Protein AF-A0A2S9FJQ0-F1 (afdb_monomer)

Mean predicted aligned error: 8.48 Å

Radius of gyration: 20.77 Å; Cα contacts (8 Å, |Δi|>4): 163; chains: 1; bounding box: 46×50×56 Å

Foldseek 3Di:
DPPDDPVVVVVVVVVVVCVVVVVQVCQCPPPVGDDDQLVVVVVVLLVLLVVLLVLLVVLLVLQLCLCCVVPNDDPVSVVSNCVSVVLSVVLNCLQPVDPRSVLCVVPVVCVVVVVVLSVLLSVLSNQLSVLSNLNSCVSNVNDPDDPVRSVCSNVVSSVSNNVSSVVSCCSRVVPPPPDVVVVVVD

pLDDT: mean 87.14, std 12.5, range [38.81, 98.25]

Nearest PDB structures (foldseek):
  7uwd-assembly1_i  TM=5.977E-01  e=6.773E-01  Citrus x limon
  7uwa-assembly1_i  TM=5.490E-01  e=8.992E-01  Citrus x limon
  7uwb-assembly1_j  TM=4.983E-01  e=3.710E+00  Citrus x limon
  7uwa-assembly1_h  TM=5.413E-01  e=9.542E+00  Citrus x limon

Secondary structure (DSSP, 8-state):
-----HHHHHHHHHHHHHHHHHHHHHHHHHSSS----HHHHHHHHHHHHHHHHHHHHHHHHHHHHHHHHHH-S-HHHHHHHHHHHHHHHHHHHHHHTS-HHHHHHH-GGGHHHHHHHHHHHHHHHHHHHHHHHHHHHHHTT-----HHHHHHHHHHHHHHHHHHHHHHHHHHH--HHHHHHHHHH-

Sequence (186 aa):
FIHTSIPVTAGIVVALVLVEVMGPVIAERRQGGTPWHAHHIVERYGLFTIIALGEGVVGTVASLTAVVGQQGWSVEAVFVAVAGAGLTFGMWWTYFVLPQADILHARRERSFWFGYLHLVVFASIVATGAGLHAAAYYIEHHSELSSVATVATVVIPVGVYVLTVYILYSVMARSVARLHVLSVVL

Structure (mmCIF, N/CA/C/O backbone):
data_AF-A0A2S9FJQ0-F1
#
_entry.id   AF-A0A2S9FJQ0-F1
#
loop_
_atom_site.group_PDB
_atom_site.id
_atom_site.type_symbol
_atom_site.label_atom_id
_atom_site.label_alt_id
_atom_site.label_comp_id
_atom_site.label_asym_id
_atom_site.label_entity_id
_atom_site.label_seq_id
_atom_site.pdbx_PDB_ins_code
_atom_site.Cartn_x
_atom_site.Cartn_y
_atom_site.Cartn_z
_atom_site.occupancy
_atom_site.B_iso_or_equiv
_atom_site.auth_seq_id
_atom_site.auth_comp_id
_atom_site.auth_asym_id
_atom_site.auth_atom_id
_atom_site.pdbx_PDB_model_num
ATOM 1 N N . PHE A 1 1 ? 19.177 -24.480 4.291 1.00 52.44 1 PHE A N 1
ATOM 2 C CA . PHE A 1 1 ? 17.726 -24.663 4.495 1.00 52.44 1 PHE A CA 1
ATOM 3 C C . PHE A 1 1 ? 17.505 -25.963 5.256 1.00 52.44 1 PHE A C 1
ATOM 5 O O . PHE A 1 1 ? 18.120 -26.957 4.895 1.00 52.44 1 PHE A O 1
ATOM 12 N N . ILE A 1 2 ? 16.725 -25.964 6.341 1.00 64.31 2 ILE A N 1
ATOM 13 C CA . ILE A 1 2 ? 16.431 -27.195 7.096 1.00 64.31 2 ILE A CA 1
ATOM 14 C C . ILE A 1 2 ? 15.414 -28.006 6.284 1.00 64.31 2 ILE A C 1
ATOM 16 O O . ILE A 1 2 ? 14.287 -27.554 6.096 1.00 64.31 2 ILE A O 1
ATOM 20 N N . HIS A 1 3 ? 15.800 -29.187 5.801 1.00 73.56 3 HIS A N 1
ATOM 21 C CA . HIS A 1 3 ? 14.902 -30.103 5.093 1.00 73.56 3 HIS A CA 1
ATOM 22 C C . HIS A 1 3 ? 13.951 -30.773 6.095 1.00 73.56 3 HIS A C 1
ATOM 24 O O . HIS A 1 3 ? 14.214 -31.863 6.595 1.00 73.56 3 HIS A O 1
ATOM 30 N N . THR A 1 4 ? 12.865 -30.084 6.441 1.00 81.56 4 THR A N 1
ATOM 31 C CA . THR A 1 4 ? 11.761 -30.637 7.237 1.00 81.56 4 THR A CA 1
ATOM 32 C C . THR A 1 4 ? 10.680 -31.183 6.309 1.00 81.56 4 THR A C 1
ATOM 34 O O . THR A 1 4 ? 10.484 -30.681 5.204 1.00 81.56 4 THR A O 1
ATOM 37 N N . SER A 1 5 ? 9.995 -32.248 6.728 1.00 89.31 5 SER A N 1
ATOM 38 C CA . SER A 1 5 ? 8.858 -32.779 5.974 1.00 89.31 5 SER A CA 1
ATOM 39 C C . SER A 1 5 ? 7.677 -31.801 6.035 1.00 89.31 5 SER A C 1
ATOM 41 O O . SER A 1 5 ? 7.507 -31.101 7.033 1.00 89.31 5 SER A O 1
ATOM 43 N N . ILE A 1 6 ? 6.833 -31.775 4.993 1.00 88.94 6 ILE A N 1
ATOM 44 C CA . ILE A 1 6 ? 5.650 -30.892 4.914 1.00 88.94 6 ILE A CA 1
ATOM 45 C C . ILE A 1 6 ? 4.802 -30.914 6.205 1.00 88.94 6 ILE A C 1
ATOM 47 O O . ILE A 1 6 ? 4.441 -29.834 6.675 1.00 88.94 6 ILE A O 1
ATOM 51 N N . PRO A 1 7 ? 4.522 -32.075 6.839 1.00 91.00 7 PRO A N 1
ATOM 52 C CA . PRO A 1 7 ? 3.757 -32.108 8.086 1.00 91.00 7 PRO A CA 1
ATOM 53 C C . PRO A 1 7 ? 4.460 -31.400 9.248 1.00 91.00 7 PRO A C 1
ATOM 55 O O . PRO A 1 7 ? 3.806 -30.752 10.060 1.00 91.00 7 PRO A O 1
ATOM 58 N N . VAL A 1 8 ? 5.791 -31.493 9.321 1.00 91.62 8 VAL A N 1
ATOM 59 C CA . VAL A 1 8 ? 6.586 -30.838 10.367 1.00 91.62 8 VAL A CA 1
ATOM 60 C C . VAL A 1 8 ? 6.593 -29.329 10.153 1.00 91.62 8 VAL A C 1
ATOM 62 O O . VAL A 1 8 ? 6.342 -28.584 11.095 1.00 91.62 8 VAL A O 1
ATOM 65 N N . THR A 1 9 ? 6.800 -28.865 8.918 1.00 90.06 9 THR A N 1
ATOM 66 C CA . THR A 1 9 ? 6.726 -27.434 8.591 1.00 90.06 9 THR A CA 1
ATOM 67 C C . THR A 1 9 ? 5.331 -26.874 8.867 1.00 90.06 9 THR A C 1
ATOM 69 O O . THR A 1 9 ? 5.213 -25.830 9.502 1.00 90.06 9 THR A O 1
ATOM 72 N N . ALA A 1 10 ? 4.271 -27.587 8.470 1.00 90.75 10 ALA A N 1
ATOM 73 C CA . ALA A 1 10 ? 2.895 -27.195 8.763 1.00 90.75 10 ALA A CA 1
ATOM 74 C C . ALA A 1 10 ? 2.632 -27.128 10.276 1.00 90.75 10 ALA A C 1
ATOM 76 O O . ALA A 1 10 ? 2.059 -26.151 10.752 1.00 90.75 10 ALA A O 1
ATOM 77 N N . GLY A 1 11 ? 3.106 -28.116 11.043 1.00 94.69 11 GLY A N 1
ATOM 78 C CA . GLY A 1 11 ? 3.002 -28.123 12.503 1.00 94.69 11 GLY A CA 1
ATOM 79 C C . GLY A 1 11 ? 3.704 -26.930 13.156 1.00 94.69 11 GLY A C 1
ATOM 80 O O . GLY A 1 11 ? 3.129 -26.287 14.031 1.00 94.69 11 GLY A O 1
ATOM 81 N N . ILE A 1 12 ? 4.909 -26.585 12.688 1.00 92.25 12 ILE A N 1
ATOM 82 C CA . ILE A 1 12 ? 5.655 -25.407 13.156 1.00 92.25 12 ILE A CA 1
ATOM 83 C C . ILE A 1 12 ? 4.890 -24.119 12.835 1.00 92.25 12 ILE A C 1
ATOM 85 O O . ILE A 1 12 ? 4.722 -23.282 13.717 1.00 92.25 12 ILE A O 1
ATOM 89 N N . VAL A 1 13 ? 4.392 -23.963 11.604 1.00 91.00 13 VAL A N 1
ATOM 90 C CA . VAL A 1 13 ? 3.623 -22.775 11.196 1.00 91.00 13 VAL A CA 1
ATOM 91 C C . VAL A 1 13 ? 2.368 -22.624 12.048 1.00 91.00 13 VAL A C 1
ATOM 93 O O . VAL A 1 13 ? 2.126 -21.546 12.581 1.00 91.00 13 VAL A O 1
ATOM 96 N N . VAL A 1 14 ? 1.599 -23.699 12.241 1.00 94.75 14 VAL A N 1
ATOM 97 C CA . VAL A 1 14 ? 0.402 -23.673 13.091 1.00 94.75 14 VAL A CA 1
ATOM 98 C C . VAL A 1 14 ? 0.764 -23.300 14.527 1.00 94.75 14 VAL A C 1
ATOM 100 O O . VAL A 1 14 ? 0.091 -22.460 15.117 1.00 94.75 14 VAL A O 1
ATOM 103 N N . ALA A 1 15 ? 1.840 -23.860 15.085 1.00 93.56 15 ALA A N 1
ATOM 104 C CA . ALA A 1 15 ? 2.289 -23.519 16.432 1.00 93.56 15 ALA A CA 1
ATOM 105 C C . ALA A 1 15 ? 2.669 -22.033 16.559 1.00 93.56 15 ALA A C 1
ATOM 107 O O . ALA A 1 15 ? 2.247 -21.380 17.510 1.00 93.56 15 ALA A O 1
ATOM 108 N N . LEU A 1 16 ? 3.406 -21.480 15.590 1.00 91.50 16 LEU A N 1
ATOM 109 C CA . LEU A 1 16 ? 3.775 -20.060 15.571 1.00 91.50 16 LEU A CA 1
ATOM 110 C C . LEU A 1 16 ? 2.548 -19.151 15.438 1.00 91.50 16 LEU A C 1
ATOM 112 O O . LEU A 1 16 ? 2.429 -18.177 16.176 1.00 91.50 16 LEU A O 1
ATOM 116 N N . VAL A 1 17 ? 1.605 -19.502 14.560 1.00 88.38 17 VAL A N 1
ATOM 117 C CA . VAL A 1 17 ? 0.336 -18.773 14.409 1.00 88.38 17 VAL A CA 1
ATOM 118 C C . VAL A 1 17 ? -0.464 -18.801 15.712 1.00 88.38 17 VAL A C 1
ATOM 120 O O . VAL A 1 17 ? -1.000 -17.776 16.122 1.00 88.38 17 VAL A O 1
ATOM 123 N N . LEU A 1 18 ? -0.526 -19.945 16.399 1.00 91.44 18 LEU A N 1
ATOM 124 C CA . LEU A 1 18 ? -1.205 -20.045 17.692 1.00 91.44 18 LEU A CA 1
ATOM 125 C C . LEU A 1 18 ? -0.536 -19.170 18.755 1.00 91.44 18 LEU A C 1
ATOM 127 O O . LEU A 1 18 ? -1.242 -18.485 19.491 1.00 91.44 18 LEU A O 1
ATOM 131 N N . VAL A 1 19 ? 0.798 -19.151 18.822 1.00 91.12 19 VAL A N 1
ATOM 132 C CA . VAL A 1 19 ? 1.542 -18.276 19.744 1.00 91.12 19 VAL A CA 1
ATOM 133 C C . VAL A 1 19 ? 1.231 -16.801 19.472 1.00 91.12 19 VAL A C 1
ATOM 135 O O . VAL A 1 19 ? 0.912 -16.070 20.411 1.00 91.12 19 VAL A O 1
ATOM 138 N N . GLU A 1 20 ? 1.238 -16.388 18.204 1.00 86.88 20 GLU A N 1
ATOM 139 C CA . GLU A 1 20 ? 0.927 -15.017 17.783 1.00 86.88 20 GLU A CA 1
ATOM 140 C C . GLU A 1 20 ? -0.507 -14.614 18.169 1.00 86.88 20 GLU A C 1
ATOM 142 O O . GLU A 1 20 ? -0.731 -13.562 18.765 1.00 86.88 20 GLU A O 1
ATOM 147 N N . VAL A 1 21 ? -1.491 -15.484 17.909 1.00 85.62 21 VAL A N 1
ATOM 148 C CA . VAL A 1 21 ? -2.910 -15.222 18.211 1.00 85.62 21 VAL A CA 1
ATOM 149 C C . VAL A 1 21 ? -3.197 -15.259 19.716 1.00 85.62 21 VAL A C 1
ATOM 151 O O . VAL A 1 21 ? -4.064 -14.5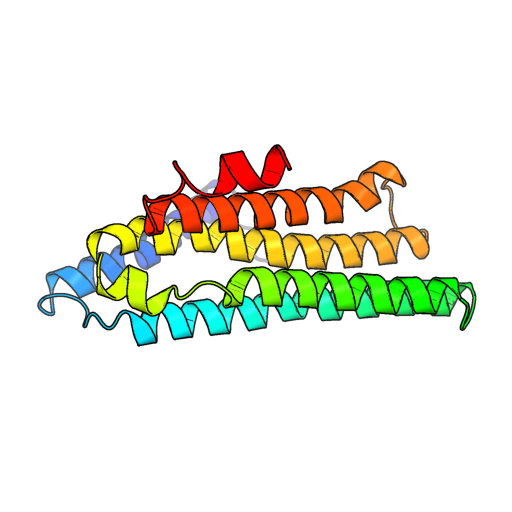30 20.205 1.00 85.62 21 VAL A O 1
ATOM 154 N N . MET A 1 22 ? -2.479 -16.081 20.486 1.00 85.38 22 MET A N 1
ATOM 155 C CA . MET A 1 22 ? -2.664 -16.168 21.937 1.00 85.38 22 MET A CA 1
ATOM 156 C C . MET A 1 22 ? -2.171 -14.921 22.678 1.00 85.38 22 MET A C 1
ATOM 158 O O . MET A 1 22 ? -2.733 -14.596 23.726 1.00 85.38 22 MET A O 1
ATOM 162 N N . GLY A 1 23 ? -1.172 -14.208 22.149 1.00 81.69 23 GLY A N 1
ATOM 163 C CA . GLY A 1 23 ? -0.623 -12.993 22.761 1.00 81.69 23 GLY A CA 1
ATOM 164 C C . GLY A 1 23 ? -1.698 -11.942 23.082 1.00 81.69 23 GLY A C 1
ATOM 165 O O . GLY A 1 23 ? -1.891 -11.624 24.262 1.00 81.69 23 GLY A O 1
ATOM 166 N N . PRO A 1 24 ? -2.458 -11.452 22.082 1.00 74.19 24 PRO A N 1
ATOM 167 C CA . PRO A 1 24 ? -3.549 -10.499 22.284 1.00 74.19 24 PRO A CA 1
ATOM 168 C C . PRO A 1 24 ? -4.632 -11.014 23.237 1.00 74.19 24 PRO A C 1
ATOM 170 O O . PRO A 1 24 ? -5.054 -10.293 24.138 1.00 74.19 24 PRO A O 1
ATOM 173 N N . VAL A 1 25 ? -5.031 -12.286 23.108 1.00 79.25 25 VAL A N 1
ATOM 174 C CA . VAL A 1 25 ? -6.078 -12.890 23.951 1.00 79.25 25 VAL A CA 1
ATOM 175 C C . VAL A 1 25 ? -5.662 -12.920 25.424 1.00 79.25 25 VAL A C 1
ATOM 177 O O . VAL A 1 25 ? -6.470 -12.641 26.311 1.00 79.25 25 VAL A O 1
ATOM 180 N N . ILE A 1 26 ? -4.402 -13.256 25.711 1.00 81.75 26 ILE A N 1
ATOM 181 C CA . ILE A 1 26 ? -3.872 -13.270 27.079 1.00 81.75 26 ILE A CA 1
ATOM 182 C C . ILE A 1 26 ? -3.739 -11.841 27.614 1.00 81.75 26 ILE A C 1
ATOM 184 O O . ILE A 1 26 ? -4.104 -11.595 28.768 1.00 81.75 26 ILE A O 1
ATOM 188 N N . ALA A 1 27 ? -3.247 -10.908 26.794 1.00 74.56 27 ALA A N 1
ATOM 189 C CA . ALA A 1 27 ? -3.084 -9.506 27.166 1.00 74.56 27 ALA A CA 1
ATOM 190 C C . ALA A 1 27 ? -4.428 -8.846 27.519 1.00 74.56 27 ALA A C 1
ATOM 192 O O . ALA A 1 27 ? -4.538 -8.195 28.558 1.00 74.56 27 ALA A O 1
ATOM 193 N N . GLU A 1 28 ? -5.473 -9.089 26.722 1.00 76.12 28 GLU A N 1
ATOM 194 C CA . GLU A 1 28 ? -6.822 -8.585 26.993 1.00 76.12 28 GLU A CA 1
ATOM 195 C C . GLU A 1 28 ? -7.439 -9.201 28.257 1.00 76.12 28 GLU A C 1
ATOM 197 O O . GLU A 1 28 ? -8.095 -8.496 29.023 1.00 76.12 28 GLU A O 1
ATOM 202 N N . ARG A 1 29 ? -7.202 -10.496 28.521 1.00 76.56 29 ARG A N 1
ATOM 203 C CA . ARG A 1 29 ? -7.791 -11.204 29.672 1.00 76.56 29 ARG A CA 1
ATOM 204 C C . ARG A 1 29 ? -7.106 -10.921 31.008 1.00 76.56 29 ARG A C 1
ATOM 206 O O . ARG A 1 29 ? -7.775 -10.964 32.035 1.00 76.56 29 ARG A O 1
ATOM 213 N N . ARG A 1 30 ? -5.785 -10.703 31.033 1.00 72.56 30 ARG A N 1
ATOM 214 C CA . ARG A 1 30 ? -5.014 -10.638 32.294 1.00 72.56 30 ARG A CA 1
ATOM 215 C C . ARG A 1 30 ? -4.795 -9.231 32.850 1.00 72.56 30 ARG A C 1
ATOM 217 O O . ARG A 1 30 ? -4.549 -9.122 34.045 1.00 72.56 30 ARG A O 1
ATOM 224 N N . GLN A 1 31 ? -4.862 -8.178 32.030 1.00 65.62 31 GLN A N 1
ATOM 225 C CA . GLN A 1 31 ? -4.460 -6.818 32.439 1.00 65.62 31 GLN A CA 1
ATOM 226 C C . GLN A 1 31 ? -5.595 -5.776 32.394 1.00 65.62 31 GLN A C 1
ATOM 228 O O . GLN A 1 31 ? -5.331 -4.582 32.317 1.00 65.62 31 GLN A O 1
ATOM 233 N N . GLY A 1 32 ? -6.864 -6.202 32.449 1.00 66.75 32 GLY A N 1
ATOM 234 C CA . GLY A 1 32 ? -8.009 -5.275 32.448 1.00 66.75 32 GLY A CA 1
ATOM 235 C C . GLY A 1 32 ? -8.290 -4.611 31.091 1.00 66.75 32 GLY A C 1
ATOM 236 O O . GLY A 1 32 ? -9.010 -3.617 31.033 1.00 66.75 32 GLY A O 1
ATOM 237 N N . GLY A 1 33 ? -7.751 -5.178 30.006 1.00 66.00 33 GLY A N 1
ATOM 238 C CA . GLY A 1 33 ? -7.846 -4.659 28.641 1.00 66.00 33 GLY A CA 1
ATOM 239 C C . GLY A 1 33 ? -6.647 -3.795 28.238 1.00 66.00 33 GLY A C 1
ATOM 240 O O . GLY A 1 33 ? -6.001 -3.153 29.061 1.00 66.00 33 GLY A O 1
ATOM 241 N N . THR A 1 34 ? -6.330 -3.771 26.943 1.00 68.62 34 THR A N 1
ATOM 242 C CA . THR A 1 34 ? -5.245 -2.931 26.418 1.00 68.62 34 THR A CA 1
ATOM 243 C C . THR A 1 34 ? -5.612 -1.442 26.499 1.00 68.62 34 THR A C 1
ATOM 245 O O . THR A 1 34 ? -6.730 -1.085 26.098 1.00 68.62 34 THR A O 1
ATOM 248 N N . PRO A 1 35 ? -4.694 -0.554 26.937 1.00 73.81 35 PRO A N 1
ATOM 249 C CA . PRO A 1 35 ? -4.911 0.891 26.928 1.00 73.81 35 PRO A CA 1
ATOM 250 C C . PRO A 1 35 ? -5.329 1.383 25.538 1.00 73.81 35 PRO A C 1
ATOM 252 O O . PRO A 1 35 ? -4.623 1.181 24.552 1.00 73.81 35 PRO A O 1
ATOM 255 N N . TRP A 1 36 ? -6.488 2.032 25.450 1.00 79.56 36 TRP A N 1
ATOM 256 C CA . TRP A 1 36 ? -7.075 2.452 24.179 1.00 79.56 36 TRP A CA 1
ATOM 257 C C . TRP A 1 36 ? -6.813 3.930 23.914 1.00 79.56 36 TRP A C 1
ATOM 259 O O . TRP A 1 36 ? -7.402 4.787 24.566 1.00 79.56 36 TRP A O 1
ATOM 269 N N . HIS A 1 37 ? -5.955 4.217 22.937 1.00 85.69 37 HIS A N 1
ATOM 270 C CA . HIS A 1 37 ? -5.666 5.575 22.478 1.00 85.69 37 HIS A CA 1
ATOM 271 C C . HIS A 1 37 ? -5.734 5.601 20.952 1.00 85.69 37 HIS A C 1
ATOM 273 O O . HIS A 1 37 ? -4.769 5.249 20.275 1.00 85.69 37 HIS A O 1
ATOM 279 N N . ALA A 1 38 ? -6.888 6.003 20.411 1.00 86.75 38 ALA A N 1
ATOM 280 C CA . ALA A 1 38 ? -7.151 5.985 18.970 1.00 86.75 38 ALA A CA 1
ATOM 281 C C . ALA A 1 38 ? -6.082 6.738 18.161 1.00 86.75 38 ALA A C 1
ATOM 283 O O . ALA A 1 38 ? -5.668 6.256 17.112 1.00 86.75 38 ALA A O 1
ATOM 284 N N . HIS A 1 39 ? -5.583 7.863 18.684 1.00 88.19 39 HIS A N 1
ATOM 285 C CA . HIS A 1 39 ? -4.536 8.643 18.027 1.00 88.19 39 HIS A CA 1
ATOM 286 C C . HIS A 1 39 ? -3.226 7.856 17.885 1.00 88.19 39 HIS A C 1
ATOM 288 O O . HIS A 1 39 ? -2.719 7.737 16.778 1.00 88.19 39 HIS A O 1
ATOM 294 N N . HIS A 1 40 ? -2.738 7.219 18.956 1.00 90.50 40 HIS A N 1
ATOM 295 C CA . HIS A 1 40 ? -1.530 6.386 18.894 1.00 90.50 40 HIS A CA 1
ATOM 296 C C . HIS A 1 40 ? -1.703 5.130 18.035 1.00 90.50 40 HIS A C 1
ATOM 298 O O . HIS A 1 40 ? -0.743 4.654 17.432 1.00 90.50 40 HIS A O 1
ATOM 304 N N . ILE A 1 41 ? -2.914 4.569 17.979 1.00 89.81 41 ILE A N 1
ATOM 305 C CA . ILE A 1 41 ? -3.203 3.444 17.083 1.00 89.81 41 ILE A CA 1
ATOM 306 C C . ILE A 1 41 ? -3.065 3.917 15.636 1.00 89.81 41 ILE A C 1
ATOM 308 O O . ILE A 1 41 ? -2.273 3.353 14.889 1.00 89.81 41 ILE A O 1
ATOM 312 N N . VAL A 1 42 ? -3.770 4.982 15.254 1.00 92.25 42 VAL A N 1
ATOM 313 C CA . VAL A 1 42 ? -3.710 5.522 13.890 1.00 92.25 42 VAL A CA 1
ATOM 314 C C . VAL A 1 42 ? -2.302 5.986 13.525 1.00 92.25 42 VAL A C 1
ATOM 316 O O . VAL A 1 42 ? -1.847 5.706 12.421 1.00 92.25 42 VAL A O 1
ATOM 319 N N . GLU A 1 43 ? -1.580 6.611 14.453 1.00 93.94 43 GLU A N 1
ATOM 320 C CA . GLU A 1 43 ? -0.183 7.014 14.280 1.00 93.94 43 GLU A CA 1
ATOM 321 C C . GLU A 1 43 ? 0.702 5.824 13.884 1.00 93.94 43 GLU A C 1
ATOM 323 O O . GLU A 1 43 ? 1.392 5.880 12.869 1.00 93.94 43 GLU A O 1
ATOM 328 N N . ARG A 1 44 ? 0.629 4.702 14.614 1.00 93.94 44 ARG A N 1
ATOM 329 C CA . ARG A 1 44 ? 1.415 3.493 14.304 1.00 93.94 44 ARG A CA 1
ATOM 330 C C . ARG A 1 44 ? 1.082 2.910 12.931 1.00 93.94 44 ARG A C 1
ATOM 332 O O . ARG A 1 44 ? 1.990 2.521 12.201 1.00 93.94 44 ARG A O 1
ATOM 339 N N . TYR A 1 45 ? -0.199 2.866 12.568 1.00 94.75 45 TYR A N 1
ATOM 340 C CA . TYR A 1 45 ? -0.633 2.385 11.251 1.00 94.75 45 TYR A CA 1
ATOM 341 C C . TYR A 1 45 ? -0.195 3.338 10.129 1.00 94.75 45 TYR A C 1
ATOM 343 O O . TYR A 1 45 ? 0.239 2.886 9.070 1.00 94.75 45 TYR A O 1
ATOM 351 N N . GLY A 1 46 ? -0.226 4.650 10.369 1.00 95.12 46 GLY A N 1
ATOM 352 C CA . GLY A 1 46 ? 0.312 5.653 9.453 1.00 95.12 46 GLY A CA 1
ATOM 353 C C . GLY A 1 46 ? 1.820 5.510 9.249 1.00 95.12 46 GLY A C 1
ATOM 354 O O . GLY A 1 46 ? 2.281 5.476 8.112 1.00 95.12 46 GLY A O 1
ATOM 355 N N . LEU A 1 47 ? 2.591 5.334 10.324 1.00 96.56 47 LEU A N 1
ATOM 356 C CA . LEU A 1 47 ? 4.033 5.090 10.234 1.00 96.56 47 LEU A CA 1
ATOM 357 C C . LEU A 1 47 ? 4.345 3.809 9.453 1.00 96.56 47 LEU A C 1
ATOM 359 O O . LEU A 1 47 ? 5.221 3.811 8.592 1.00 96.56 47 LEU A O 1
ATOM 363 N N . PHE A 1 48 ? 3.593 2.733 9.688 1.00 96.69 48 PHE A N 1
ATOM 364 C CA . PHE A 1 48 ? 3.765 1.500 8.922 1.00 96.69 48 PHE A CA 1
ATOM 365 C C . PHE A 1 48 ? 3.379 1.668 7.444 1.00 96.69 48 PHE A C 1
ATOM 367 O O . PHE A 1 48 ? 4.066 1.148 6.569 1.00 96.69 48 PHE A O 1
ATOM 374 N N . THR A 1 49 ? 2.354 2.475 7.146 1.00 96.88 49 THR A N 1
ATOM 375 C CA . THR A 1 49 ? 2.006 2.868 5.769 1.00 96.88 49 THR A CA 1
ATOM 376 C C . THR A 1 49 ? 3.167 3.587 5.086 1.00 96.88 49 THR A C 1
ATOM 378 O O . THR A 1 49 ? 3.481 3.277 3.942 1.00 96.88 49 THR A O 1
ATOM 381 N N . ILE A 1 50 ? 3.834 4.518 5.777 1.00 96.62 50 ILE A N 1
ATOM 382 C CA . ILE A 1 50 ? 5.003 5.237 5.242 1.00 96.62 50 ILE A CA 1
ATOM 383 C C . ILE A 1 50 ? 6.150 4.267 4.949 1.00 96.62 50 ILE A C 1
ATOM 385 O O . ILE A 1 50 ? 6.757 4.351 3.883 1.00 96.62 50 ILE A O 1
ATOM 389 N N . ILE A 1 51 ? 6.418 3.324 5.856 1.00 96.75 51 ILE A N 1
ATOM 390 C CA . ILE A 1 51 ? 7.435 2.285 5.642 1.00 96.75 51 ILE A CA 1
ATOM 391 C C . ILE A 1 51 ? 7.092 1.452 4.400 1.00 96.75 51 ILE A C 1
ATOM 393 O O . ILE A 1 51 ? 7.950 1.268 3.541 1.00 96.75 51 ILE A O 1
ATOM 397 N N . ALA A 1 52 ? 5.838 1.010 4.262 1.00 96.88 52 ALA A N 1
ATOM 398 C CA . ALA A 1 52 ? 5.384 0.252 3.097 1.00 96.88 52 ALA A CA 1
ATOM 399 C C . ALA A 1 52 ? 5.499 1.060 1.793 1.00 96.88 52 ALA A C 1
ATOM 401 O O . ALA A 1 52 ? 5.940 0.529 0.778 1.00 96.88 52 ALA A O 1
ATOM 402 N N . LEU A 1 53 ? 5.152 2.352 1.813 1.00 97.06 53 LEU A N 1
ATOM 403 C CA . LEU A 1 53 ? 5.285 3.247 0.656 1.00 97.06 53 LEU A CA 1
ATOM 404 C C . LEU A 1 53 ? 6.742 3.424 0.218 1.00 97.06 53 LEU A C 1
ATOM 406 O O . LEU A 1 53 ? 6.993 3.670 -0.961 1.00 97.06 53 LEU A O 1
ATOM 410 N N . GLY A 1 54 ? 7.698 3.243 1.133 1.00 96.00 54 GLY A N 1
ATOM 411 C CA . GLY A 1 54 ? 9.119 3.175 0.804 1.00 96.00 54 GLY A CA 1
ATOM 412 C C . GLY A 1 54 ? 9.427 2.141 -0.282 1.00 96.00 54 GLY A C 1
ATOM 413 O O . GLY A 1 54 ? 10.248 2.413 -1.155 1.00 96.00 54 GLY A O 1
ATOM 414 N N . GLU A 1 55 ? 8.704 1.017 -0.314 1.00 95.25 55 GLU A N 1
ATOM 415 C CA . GLU A 1 55 ? 8.861 -0.012 -1.349 1.00 95.25 55 GLU A CA 1
ATOM 416 C C . GLU A 1 55 ? 8.497 0.511 -2.750 1.00 95.25 55 GLU A C 1
ATOM 418 O O . GLU A 1 55 ? 9.138 0.159 -3.737 1.00 95.25 55 GLU A O 1
ATOM 423 N N . GLY A 1 56 ? 7.517 1.417 -2.850 1.00 93.62 56 GLY A N 1
ATOM 424 C CA . GLY A 1 56 ? 7.172 2.095 -4.105 1.00 93.62 56 GLY A CA 1
ATOM 425 C C . GLY A 1 56 ? 8.301 2.992 -4.620 1.00 93.62 56 GLY A C 1
ATOM 426 O O . GLY A 1 56 ? 8.597 3.002 -5.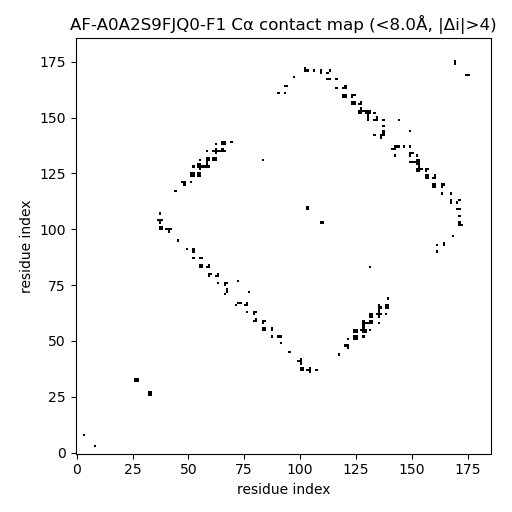818 1.00 93.62 56 GLY A O 1
ATOM 427 N N . VAL A 1 57 ? 8.996 3.689 -3.714 1.00 95.38 57 VAL A N 1
ATOM 428 C CA . VAL A 1 57 ? 10.179 4.498 -4.056 1.00 95.38 57 VAL A CA 1
ATOM 429 C C . VAL A 1 57 ? 11.322 3.602 -4.530 1.00 95.38 57 VAL A C 1
ATOM 431 O O . VAL A 1 57 ? 11.911 3.875 -5.574 1.00 95.38 57 VAL A O 1
ATOM 434 N N . VAL A 1 58 ? 11.610 2.515 -3.809 1.00 96.06 58 VAL A N 1
ATOM 435 C CA . VAL A 1 58 ? 12.664 1.559 -4.185 1.00 96.06 58 VAL A CA 1
ATOM 436 C C . VAL A 1 58 ? 12.368 0.929 -5.550 1.00 96.06 58 VAL A C 1
ATOM 438 O O . VAL A 1 58 ? 13.238 0.932 -6.419 1.00 96.06 58 VAL A O 1
ATOM 441 N N . GLY A 1 59 ? 11.134 0.474 -5.791 1.00 93.88 59 GLY A N 1
ATOM 442 C CA . GLY A 1 59 ? 10.721 -0.071 -7.087 1.00 93.88 59 GLY A CA 1
ATOM 443 C C . GLY A 1 59 ? 10.788 0.953 -8.229 1.00 93.88 59 GLY A C 1
ATOM 444 O O . GLY A 1 59 ? 11.165 0.611 -9.352 1.00 93.88 59 GLY A O 1
ATOM 445 N N . THR A 1 60 ? 10.494 2.228 -7.946 1.00 95.06 60 THR A N 1
ATOM 446 C CA . THR A 1 60 ? 10.669 3.329 -8.912 1.00 95.06 60 THR A CA 1
ATOM 447 C C . THR A 1 60 ? 12.136 3.513 -9.280 1.00 95.06 60 THR A C 1
ATOM 449 O O . THR A 1 60 ? 12.461 3.634 -10.460 1.00 95.06 60 THR A O 1
ATOM 452 N N . VAL A 1 61 ? 13.031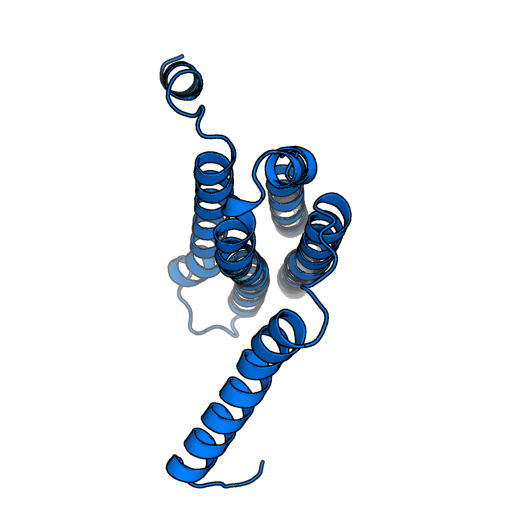 3.517 -8.287 1.00 95.50 61 VAL A N 1
ATOM 453 C CA . VAL A 1 61 ? 14.476 3.623 -8.521 1.00 95.50 61 VAL A CA 1
ATOM 454 C C . VAL A 1 61 ? 14.968 2.434 -9.341 1.00 95.50 61 VAL A C 1
ATOM 456 O O . VAL A 1 61 ? 15.679 2.650 -10.315 1.00 95.50 61 VAL A O 1
ATOM 459 N N . ALA A 1 62 ? 14.530 1.212 -9.028 1.00 94.62 62 ALA A N 1
ATOM 460 C CA . ALA A 1 62 ? 14.871 0.025 -9.812 1.00 94.62 62 ALA A CA 1
ATOM 461 C C . ALA A 1 62 ? 14.427 0.156 -11.281 1.00 94.62 62 ALA A C 1
ATOM 463 O O . ALA A 1 62 ? 15.229 -0.050 -12.190 1.00 94.62 62 ALA A O 1
ATOM 464 N N . SER A 1 63 ? 13.180 0.582 -11.522 1.00 92.69 63 SER A N 1
ATOM 465 C CA . SER A 1 63 ? 12.664 0.831 -12.879 1.00 92.69 63 SER A CA 1
ATOM 466 C C . SER A 1 63 ? 13.467 1.899 -13.617 1.00 92.69 63 SER A C 1
ATOM 468 O O . SER A 1 63 ? 13.794 1.738 -14.790 1.00 92.69 63 SER A O 1
ATOM 470 N N . LEU A 1 64 ? 13.807 2.993 -12.934 1.00 94.56 64 LEU A N 1
ATOM 471 C CA . LEU A 1 64 ? 14.593 4.079 -13.508 1.00 94.56 64 LEU A CA 1
ATOM 472 C C . LEU A 1 64 ? 16.007 3.616 -13.871 1.00 94.56 64 LEU A C 1
ATOM 474 O O . LEU A 1 64 ? 16.489 3.918 -14.962 1.00 94.56 64 LEU A O 1
ATOM 478 N N . THR A 1 65 ? 16.664 2.875 -12.977 1.00 93.88 65 THR A N 1
ATOM 479 C CA . THR A 1 65 ? 17.997 2.315 -13.212 1.00 93.88 65 THR A CA 1
ATOM 480 C C . THR A 1 65 ? 17.996 1.371 -14.410 1.00 93.88 65 THR A C 1
ATOM 482 O O . THR A 1 65 ? 18.897 1.478 -15.237 1.00 93.88 65 THR A O 1
ATOM 485 N N . ALA A 1 66 ? 16.970 0.528 -14.561 1.00 92.56 66 ALA A N 1
ATOM 486 C CA . ALA A 1 66 ? 16.816 -0.349 -15.720 1.00 92.56 66 ALA A CA 1
ATOM 487 C C . ALA A 1 66 ? 16.724 0.438 -17.043 1.00 92.56 66 ALA A C 1
ATOM 489 O O . ALA A 1 66 ? 17.448 0.146 -17.997 1.00 92.56 66 ALA A O 1
ATOM 490 N N . VAL A 1 67 ? 15.887 1.482 -17.095 1.00 92.31 67 VAL A N 1
ATOM 491 C CA . VAL A 1 67 ? 15.725 2.321 -18.300 1.00 92.31 67 VAL A CA 1
ATOM 492 C C . VAL A 1 67 ? 17.014 3.060 -18.644 1.00 92.31 67 VAL A C 1
ATOM 494 O O . VAL A 1 67 ? 17.477 3.011 -19.785 1.00 92.31 67 VAL A O 1
ATOM 497 N N . VAL A 1 68 ? 17.620 3.720 -17.653 1.00 93.69 68 VAL A N 1
ATOM 498 C CA . VAL A 1 68 ? 18.867 4.473 -17.844 1.00 93.69 68 VAL A CA 1
ATOM 499 C C . VAL A 1 68 ? 20.019 3.540 -18.221 1.00 93.69 68 VAL A C 1
ATOM 501 O O . VAL A 1 68 ? 20.859 3.913 -19.035 1.00 93.69 68 VAL A O 1
ATOM 504 N N . GLY A 1 69 ? 20.052 2.322 -17.678 1.00 90.44 69 GLY A N 1
ATOM 505 C CA . GLY A 1 69 ? 21.062 1.316 -17.999 1.00 90.44 69 GLY A CA 1
ATOM 506 C C . GLY A 1 69 ? 21.023 0.858 -19.459 1.00 90.44 69 GLY A C 1
ATOM 507 O O . GLY A 1 69 ? 22.079 0.631 -20.045 1.00 90.44 69 GLY A O 1
ATOM 508 N N . GLN A 1 70 ? 19.836 0.765 -20.067 1.00 86.50 70 GLN A N 1
ATOM 509 C CA . GLN A 1 70 ? 19.700 0.347 -21.466 1.00 86.50 70 GLN A CA 1
ATOM 510 C C . GLN A 1 70 ? 19.826 1.483 -22.480 1.00 86.50 70 GLN A C 1
ATOM 512 O O . GLN A 1 70 ? 20.396 1.287 -23.551 1.00 86.50 70 GLN A O 1
ATOM 517 N N . GLN A 1 71 ? 19.263 2.652 -22.173 1.00 83.12 71 GLN A N 1
ATOM 518 C CA . GLN A 1 71 ? 19.081 3.728 -23.155 1.00 83.12 71 GLN A CA 1
ATOM 519 C C . GLN A 1 71 ? 19.818 5.026 -22.790 1.00 83.12 71 GLN A C 1
ATOM 521 O O . GLN A 1 71 ? 19.798 5.988 -23.558 1.00 83.12 71 GLN A O 1
ATOM 526 N N . GLY A 1 72 ? 20.471 5.078 -21.627 1.00 88.75 72 GLY A N 1
ATOM 527 C CA . GLY A 1 72 ? 20.995 6.314 -21.053 1.00 88.75 72 GLY A CA 1
ATOM 528 C C . GLY A 1 72 ? 19.888 7.226 -20.515 1.00 88.75 72 GLY A C 1
ATOM 529 O O . GLY A 1 72 ? 18.716 6.860 -20.427 1.00 88.75 72 GLY A O 1
ATOM 530 N N . TRP A 1 73 ? 20.259 8.449 -20.132 1.00 92.19 73 TRP A N 1
ATOM 531 C CA . TRP A 1 73 ? 19.276 9.454 -19.731 1.00 92.19 73 TRP A CA 1
ATOM 532 C C . TRP A 1 73 ? 18.452 9.901 -20.940 1.00 92.19 73 TRP A C 1
ATOM 534 O O . TRP A 1 73 ? 18.951 10.591 -21.827 1.00 92.19 73 TRP A O 1
ATOM 544 N N . SER A 1 74 ? 17.179 9.515 -20.945 1.00 91.12 74 SER A N 1
ATOM 545 C CA . SER A 1 74 ? 16.207 9.836 -21.984 1.00 91.12 74 SER A CA 1
ATOM 546 C C . SER A 1 74 ? 14.969 10.513 -21.391 1.00 91.12 74 SER A C 1
ATOM 548 O O . SER A 1 74 ? 14.761 10.546 -20.175 1.00 91.12 74 SER A O 1
ATOM 550 N N . VAL A 1 75 ? 14.112 11.048 -22.260 1.00 89.81 75 VAL A N 1
ATOM 551 C CA . VAL A 1 75 ? 12.803 11.582 -21.855 1.00 89.81 75 VAL A CA 1
ATOM 552 C C . VAL A 1 75 ? 11.944 10.485 -21.209 1.00 89.81 75 VAL A C 1
ATOM 554 O O . VAL A 1 75 ? 11.244 10.752 -20.235 1.00 89.81 75 VAL A O 1
ATOM 557 N N . GLU A 1 76 ? 12.048 9.240 -21.682 1.00 85.94 76 GLU A N 1
ATOM 558 C CA . GLU A 1 76 ? 11.349 8.085 -21.102 1.00 85.94 76 GLU A CA 1
ATOM 559 C C . GLU A 1 76 ? 11.805 7.806 -19.665 1.00 85.94 76 GLU A C 1
ATOM 561 O O . GLU A 1 76 ? 10.968 7.599 -18.789 1.00 85.94 76 GLU A O 1
ATOM 566 N N . ALA A 1 77 ? 13.111 7.896 -19.389 1.00 89.31 77 ALA A N 1
ATOM 567 C CA . ALA A 1 77 ? 13.646 7.762 -18.034 1.00 89.31 77 ALA A CA 1
ATOM 568 C C . ALA A 1 77 ? 13.056 8.819 -17.084 1.00 89.31 77 ALA A C 1
ATOM 570 O O . ALA A 1 77 ? 12.646 8.504 -15.966 1.00 89.31 77 ALA A O 1
ATOM 571 N N . VAL A 1 78 ? 12.943 10.071 -17.542 1.00 92.31 78 VAL A N 1
ATOM 572 C CA . VAL A 1 78 ? 12.309 11.144 -16.758 1.00 92.31 78 VAL A CA 1
ATOM 573 C C . VAL A 1 78 ? 10.836 10.830 -16.494 1.00 92.31 78 VAL A C 1
ATOM 575 O O . VAL A 1 78 ? 10.378 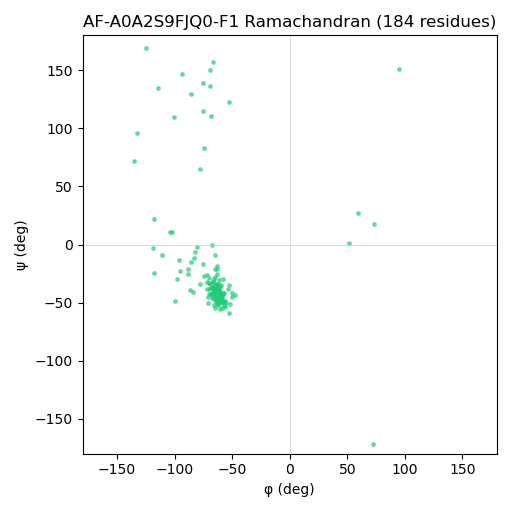10.979 -15.361 1.00 92.31 78 VAL A O 1
ATOM 578 N N . PHE A 1 79 ? 10.097 10.351 -17.497 1.00 91.19 79 PHE A N 1
ATOM 579 C CA . PHE A 1 79 ? 8.704 9.947 -17.311 1.00 91.19 79 PHE A CA 1
ATOM 580 C C . PHE A 1 79 ? 8.555 8.810 -16.300 1.00 91.19 79 PHE A C 1
ATOM 582 O O . PHE A 1 79 ? 7.667 8.884 -15.456 1.00 91.19 79 PHE A O 1
ATOM 589 N N . VAL A 1 80 ? 9.427 7.801 -16.328 1.00 91.06 80 VAL A N 1
ATOM 590 C CA . VAL A 1 80 ? 9.406 6.691 -15.361 1.00 91.06 80 VAL A CA 1
ATOM 591 C C . VAL A 1 80 ? 9.666 7.190 -13.941 1.00 91.06 80 VAL A C 1
ATOM 593 O O . VAL A 1 80 ? 8.923 6.836 -13.024 1.00 91.06 80 VAL A O 1
ATOM 596 N N . ALA A 1 81 ? 10.653 8.072 -13.758 1.00 92.44 81 ALA A N 1
ATOM 597 C CA . ALA A 1 81 ? 10.940 8.682 -12.462 1.00 92.44 81 ALA A CA 1
ATOM 598 C C . ALA A 1 81 ? 9.742 9.477 -11.920 1.00 92.44 81 ALA A C 1
ATOM 600 O O . ALA A 1 81 ? 9.328 9.283 -10.776 1.00 92.44 81 ALA A O 1
ATOM 601 N N . VAL A 1 82 ? 9.160 10.352 -12.748 1.00 95.44 82 VAL A N 1
ATOM 602 C CA . VAL A 1 82 ? 8.020 11.194 -12.360 1.00 95.44 82 VAL A CA 1
ATOM 603 C C . VAL A 1 82 ? 6.773 10.350 -12.107 1.00 95.44 82 VAL A C 1
ATOM 605 O O . VAL A 1 82 ? 6.071 10.592 -11.128 1.00 95.44 82 VAL A O 1
ATOM 608 N N . ALA A 1 83 ? 6.501 9.345 -12.940 1.00 93.81 83 ALA A N 1
ATOM 609 C CA . ALA A 1 83 ? 5.337 8.480 -12.792 1.00 93.81 83 ALA A CA 1
ATOM 610 C C . ALA A 1 83 ? 5.428 7.607 -11.534 1.00 93.81 83 ALA A C 1
ATOM 612 O O . ALA A 1 83 ? 4.462 7.545 -10.779 1.00 93.81 83 ALA A O 1
ATOM 613 N N . GLY A 1 84 ? 6.573 6.973 -11.264 1.00 93.69 84 GLY A N 1
ATOM 614 C CA . GLY A 1 84 ? 6.743 6.130 -10.077 1.00 93.69 84 GLY A CA 1
ATOM 615 C C . GLY A 1 84 ? 6.741 6.929 -8.767 1.00 93.69 84 GLY A C 1
ATOM 616 O O . GLY A 1 84 ? 6.051 6.566 -7.805 1.00 93.69 84 GLY A O 1
ATOM 617 N N . ALA A 1 85 ? 7.422 8.082 -8.746 1.00 94.62 85 ALA A N 1
ATOM 618 C CA . ALA A 1 85 ? 7.392 8.988 -7.600 1.00 94.62 85 ALA A CA 1
ATOM 619 C C . ALA A 1 85 ? 5.990 9.578 -7.393 1.00 94.62 85 ALA A C 1
ATOM 621 O O . ALA A 1 85 ? 5.473 9.579 -6.275 1.00 94.62 85 ALA A O 1
ATOM 622 N N . GLY A 1 86 ? 5.350 10.025 -8.477 1.00 96.94 86 GLY A N 1
ATOM 623 C CA . GLY A 1 86 ? 3.991 10.556 -8.469 1.00 96.94 86 GLY A CA 1
ATOM 624 C C . GLY A 1 86 ? 2.961 9.528 -8.011 1.00 96.94 86 GLY A C 1
ATOM 625 O O . GLY A 1 86 ? 2.076 9.869 -7.232 1.00 96.94 86 GLY A O 1
ATOM 626 N N . LEU A 1 87 ? 3.104 8.262 -8.411 1.00 96.44 87 LEU A N 1
ATOM 627 C CA . LEU A 1 87 ? 2.255 7.166 -7.947 1.00 96.44 87 LEU A CA 1
ATOM 628 C C . LEU A 1 87 ? 2.391 6.961 -6.436 1.00 96.44 87 LEU A C 1
ATOM 630 O O . LEU A 1 87 ? 1.390 6.978 -5.722 1.00 96.44 87 LEU A O 1
ATOM 634 N N . THR A 1 88 ? 3.624 6.823 -5.941 1.00 95.88 88 THR A N 1
ATOM 635 C CA . THR A 1 88 ? 3.888 6.616 -4.508 1.00 95.88 88 THR A CA 1
ATOM 636 C C . THR A 1 88 ? 3.365 7.790 -3.678 1.00 95.88 88 THR A C 1
ATOM 638 O O . THR A 1 88 ? 2.701 7.598 -2.658 1.00 95.88 88 THR A O 1
ATOM 641 N N . PHE A 1 89 ? 3.595 9.018 -4.145 1.00 96.56 89 PHE A N 1
ATOM 642 C CA . PHE A 1 89 ? 3.106 10.224 -3.487 1.00 96.56 89 PHE A CA 1
ATOM 643 C C . PHE A 1 89 ? 1.579 10.360 -3.564 1.00 96.56 89 PHE A C 1
ATOM 645 O O . PHE A 1 89 ? 0.946 10.770 -2.595 1.00 96.56 89 PHE A O 1
ATOM 652 N N . GLY A 1 90 ? 0.960 9.970 -4.679 1.00 97.12 90 GLY A N 1
ATOM 653 C CA . GLY A 1 90 ? -0.493 9.954 -4.837 1.00 97.12 90 GLY A CA 1
ATOM 654 C C . GLY A 1 90 ? -1.166 8.957 -3.893 1.00 97.12 90 GLY A C 1
ATOM 655 O O . GLY A 1 90 ? -2.184 9.279 -3.276 1.00 97.12 90 GLY A O 1
ATOM 656 N N . MET A 1 91 ? -0.566 7.777 -3.709 1.00 97.06 91 MET A N 1
ATOM 657 C CA . MET A 1 91 ? -1.011 6.808 -2.705 1.00 97.06 91 MET A CA 1
ATOM 658 C C . MET A 1 91 ? -0.860 7.390 -1.297 1.00 97.06 91 MET A C 1
ATOM 660 O O . MET A 1 91 ? -1.822 7.420 -0.537 1.00 97.06 91 MET A O 1
ATOM 664 N N . TRP A 1 92 ? 0.306 7.948 -0.965 1.00 97.44 92 TRP A N 1
ATOM 665 C CA . TRP A 1 92 ? 0.517 8.627 0.315 1.00 97.44 92 TRP A CA 1
ATOM 666 C C . TRP A 1 92 ? -0.562 9.685 0.597 1.00 97.44 92 TRP A C 1
ATOM 668 O O . TRP A 1 92 ? -1.223 9.641 1.636 1.00 97.44 92 TRP A O 1
ATOM 678 N N . TRP A 1 93 ? -0.804 10.582 -0.360 1.00 96.12 93 TRP A N 1
ATOM 679 C CA . TRP A 1 93 ? -1.793 11.650 -0.236 1.00 96.12 93 TRP A CA 1
ATOM 680 C C . TRP A 1 93 ? -3.200 11.101 0.015 1.00 96.12 93 TRP A C 1
ATOM 682 O O . TRP A 1 93 ? -3.900 11.542 0.926 1.00 96.12 93 TRP A O 1
ATOM 692 N N . THR A 1 94 ? -3.596 10.090 -0.762 1.00 94.00 94 THR A N 1
ATOM 693 C CA . THR A 1 94 ? -4.912 9.443 -0.662 1.00 94.00 94 THR A CA 1
ATOM 694 C C . THR A 1 94 ? -5.129 8.787 0.702 1.00 94.00 94 THR A C 1
ATOM 696 O O . THR A 1 94 ? -6.240 8.820 1.228 1.00 94.00 94 THR A O 1
ATOM 699 N N . TYR A 1 95 ? -4.083 8.224 1.310 1.00 94.75 95 TYR A N 1
ATOM 700 C CA . TYR A 1 95 ? -4.171 7.644 2.649 1.00 94.75 95 TYR A CA 1
ATOM 701 C C . TYR A 1 95 ? -4.328 8.712 3.742 1.00 94.75 95 TYR A C 1
ATOM 703 O O . TYR A 1 95 ? -5.211 8.607 4.596 1.00 94.75 95 TYR A O 1
ATOM 711 N N . PHE A 1 96 ? -3.464 9.734 3.722 1.00 93.75 96 PHE A N 1
ATOM 712 C CA . PHE A 1 96 ? -3.326 10.697 4.820 1.00 93.75 96 PHE A CA 1
ATOM 713 C C . PHE A 1 96 ? -4.344 11.841 4.799 1.00 93.75 96 PHE A C 1
ATOM 715 O O . PHE A 1 96 ? -4.487 12.536 5.802 1.00 93.75 96 PHE A O 1
ATOM 722 N N . VAL A 1 97 ? -5.099 12.021 3.711 1.00 90.75 97 VAL A N 1
ATOM 723 C CA . VAL A 1 97 ? -6.179 13.023 3.656 1.00 90.75 97 VAL A CA 1
ATOM 724 C C . VAL A 1 97 ? -7.324 12.720 4.637 1.00 90.75 97 VAL A C 1
ATOM 726 O O . VAL A 1 97 ? -8.094 13.609 4.998 1.00 90.75 97 VAL A O 1
ATOM 729 N N . LEU A 1 98 ? -7.463 11.465 5.078 1.00 83.31 98 LEU A N 1
ATOM 730 C CA . LEU A 1 98 ? -8.552 11.032 5.949 1.00 83.31 98 LEU A CA 1
ATOM 731 C C . LEU A 1 98 ? -8.226 11.278 7.437 1.00 83.31 98 LEU A C 1
ATOM 733 O O . LEU A 1 98 ? -7.207 10.781 7.919 1.00 83.31 98 LEU A O 1
ATOM 737 N N . PRO A 1 99 ? -9.115 11.929 8.219 1.00 86.38 99 PRO A N 1
ATOM 738 C CA . PRO A 1 99 ? -8.933 12.129 9.661 1.00 86.38 99 PRO A CA 1
ATOM 739 C C . PRO A 1 99 ? -9.260 10.846 10.449 1.00 86.38 99 PRO A C 1
ATOM 741 O O . PRO A 1 99 ? -10.224 10.763 11.210 1.00 86.38 99 PRO A O 1
ATOM 744 N N . GLN A 1 100 ? -8.466 9.796 10.236 1.00 86.06 100 GLN A N 1
ATOM 745 C CA . GLN A 1 100 ? -8.722 8.448 10.754 1.00 86.06 100 GLN A CA 1
ATOM 746 C C . GLN A 1 100 ? -8.770 8.394 12.294 1.00 86.06 100 GLN A C 1
ATOM 748 O O . GLN A 1 100 ? -9.583 7.656 12.856 1.00 86.06 100 GLN A O 1
ATOM 753 N N . ALA A 1 101 ? -7.932 9.185 12.978 1.00 86.44 101 ALA A N 1
ATOM 754 C CA . ALA A 1 101 ? -7.837 9.208 14.442 1.00 86.44 101 ALA A CA 1
ATOM 755 C C . ALA A 1 101 ? -9.132 9.692 15.100 1.00 86.44 101 ALA A C 1
ATOM 757 O O . ALA A 1 101 ? -9.616 9.051 16.033 1.00 86.44 101 ALA A O 1
ATOM 758 N N . ASP A 1 102 ? -9.722 10.767 14.577 1.00 85.81 102 ASP A N 1
ATOM 759 C CA . ASP A 1 102 ? -10.957 11.344 15.110 1.00 85.81 102 ASP A CA 1
ATOM 760 C C . ASP A 1 102 ? -12.136 10.389 14.914 1.00 85.81 102 ASP A C 1
ATOM 762 O O . ASP A 1 102 ? -12.944 10.177 15.822 1.00 85.81 102 ASP A O 1
ATOM 766 N N . ILE A 1 103 ? -12.201 9.737 13.746 1.00 84.50 103 ILE A N 1
ATOM 767 C CA . ILE A 1 103 ? -13.262 8.773 13.444 1.00 84.50 103 ILE A CA 1
ATOM 768 C C . ILE A 1 103 ? -13.146 7.541 14.351 1.00 84.50 103 ILE A C 1
ATOM 770 O O . ILE A 1 103 ? -14.153 7.071 14.886 1.00 84.50 103 ILE A O 1
ATOM 774 N N . LEU A 1 104 ? -11.929 7.032 14.562 1.00 86.81 104 LEU A N 1
ATOM 775 C CA . LEU A 1 104 ? -11.688 5.881 15.431 1.00 86.81 104 LEU A CA 1
ATOM 776 C C . LEU A 1 104 ? -11.907 6.216 16.915 1.00 86.81 104 LEU A C 1
ATOM 778 O O . LEU A 1 104 ? -12.386 5.369 17.671 1.00 86.81 104 LEU A O 1
ATOM 782 N N . HIS A 1 105 ? -11.603 7.450 17.329 1.00 86.44 105 HIS A N 1
ATOM 783 C CA . HIS A 1 105 ? -11.884 7.938 18.677 1.00 86.44 105 HIS A CA 1
ATOM 784 C C . HIS A 1 105 ? -13.393 8.003 18.945 1.00 86.44 105 HIS A C 1
ATOM 786 O O . HIS A 1 105 ? -13.852 7.562 19.997 1.00 86.44 105 HIS A O 1
ATOM 792 N N . ALA A 1 106 ? -14.177 8.489 17.977 1.00 84.44 106 ALA A N 1
ATOM 793 C CA . ALA A 1 106 ? -15.633 8.557 18.084 1.00 84.44 106 ALA A CA 1
ATOM 794 C C . ALA A 1 106 ? -16.325 7.180 18.002 1.00 84.44 106 ALA A C 1
ATOM 796 O O . ALA A 1 106 ? -17.434 7.024 18.514 1.00 84.44 106 ALA A O 1
ATOM 797 N N . ARG A 1 107 ? -15.708 6.189 17.340 1.00 82.62 107 ARG A N 1
ATOM 798 C CA . ARG A 1 107 ? -16.315 4.880 17.028 1.00 82.62 107 ARG A CA 1
ATOM 799 C C . ARG A 1 107 ? -15.368 3.714 17.313 1.00 82.62 107 ARG A C 1
ATOM 801 O O . ARG A 1 107 ? -14.865 3.052 16.399 1.00 82.62 107 ARG A O 1
ATOM 808 N N . ARG A 1 108 ? -15.133 3.433 18.596 1.00 82.25 108 ARG A N 1
ATOM 809 C CA . ARG A 1 108 ? -14.214 2.372 19.052 1.00 82.25 108 ARG A CA 1
ATOM 810 C C . ARG A 1 108 ? -14.573 0.977 18.524 1.00 82.25 108 ARG A C 1
ATOM 812 O O . ARG A 1 108 ? -13.680 0.167 18.290 1.00 82.25 108 ARG A O 1
ATOM 819 N N . GLU A 1 109 ? -15.848 0.690 18.270 1.00 82.44 109 GLU A N 1
ATOM 820 C CA . GLU A 1 109 ? -16.310 -0.588 17.714 1.00 82.44 109 GLU A CA 1
ATOM 821 C C . GLU A 1 109 ? -15.767 -0.870 16.302 1.00 82.44 109 GLU A C 1
ATOM 823 O O . GLU A 1 109 ? -15.752 -2.013 15.848 1.00 82.44 109 GLU A O 1
ATOM 828 N N . ARG A 1 110 ? -15.287 0.166 15.599 1.00 82.62 110 ARG A N 1
ATOM 829 C CA . ARG A 1 110 ? -14.708 0.058 14.253 1.00 82.62 110 ARG A CA 1
ATOM 830 C C . ARG A 1 110 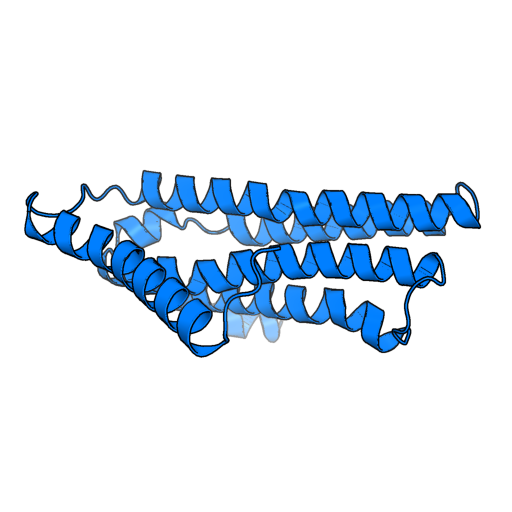? -13.246 -0.376 14.250 1.00 82.62 110 ARG A C 1
ATOM 832 O O . ARG A 1 110 ? -12.728 -0.665 13.176 1.00 82.62 110 ARG A O 1
ATOM 839 N N . SER A 1 111 ? -12.615 -0.484 15.420 1.00 82.62 111 SER A N 1
ATOM 840 C CA . SER A 1 111 ? -11.223 -0.924 15.577 1.00 82.62 111 SER A CA 1
ATOM 841 C C . SER A 1 111 ? -10.907 -2.222 14.839 1.00 82.62 111 SER A C 1
ATOM 843 O O . SER A 1 111 ? -9.876 -2.331 14.182 1.00 82.62 111 SER A O 1
ATOM 845 N N . PHE A 1 112 ? -11.824 -3.192 14.903 1.00 83.06 112 PHE A N 1
ATOM 846 C CA . PHE A 1 112 ? -11.647 -4.480 14.242 1.00 83.06 112 PHE A CA 1
ATOM 847 C C . PHE A 1 112 ? -11.507 -4.297 12.725 1.00 83.06 112 PHE A C 1
ATOM 849 O O . PHE A 1 112 ? -10.496 -4.663 12.138 1.00 83.06 112 PHE A O 1
ATOM 856 N N . TRP A 1 113 ? -12.478 -3.636 12.092 1.00 86.31 113 TRP A N 1
ATOM 857 C CA . TRP A 1 113 ? -12.430 -3.358 10.656 1.00 86.31 113 TRP A CA 1
ATOM 858 C C . TRP A 1 113 ? -11.238 -2.488 10.263 1.00 86.31 113 TRP A C 1
ATOM 860 O O . TRP A 1 113 ? -10.624 -2.752 9.234 1.00 86.31 113 TRP A O 1
ATOM 870 N N . PHE A 1 114 ? -10.891 -1.495 11.089 1.00 89.12 114 PHE A N 1
ATOM 871 C CA . PHE A 1 114 ? -9.710 -0.664 10.887 1.00 89.12 114 PHE A CA 1
ATOM 872 C C . PHE A 1 114 ? -8.451 -1.533 10.792 1.00 89.12 114 PHE A C 1
ATOM 874 O O . PHE A 1 114 ? -7.762 -1.470 9.782 1.00 89.12 114 PHE A O 1
ATOM 881 N N . GLY A 1 115 ? -8.193 -2.406 11.769 1.00 87.75 115 GLY A N 1
ATOM 882 C CA . GLY A 1 115 ? -7.007 -3.267 11.761 1.00 87.75 115 GLY A CA 1
ATOM 883 C C . GLY A 1 115 ? -6.945 -4.215 10.558 1.00 87.75 115 GLY A C 1
ATOM 884 O O . GLY A 1 115 ? -5.937 -4.257 9.856 1.00 87.75 115 GLY A O 1
ATOM 885 N N . TYR A 1 116 ? -8.031 -4.940 10.271 1.00 88.12 116 TYR A N 1
ATOM 886 C CA . TYR A 1 116 ? -8.033 -5.953 9.206 1.00 88.12 116 TYR A CA 1
ATOM 887 C C . TYR A 1 116 ? -7.991 -5.360 7.794 1.00 88.12 116 TYR A C 1
ATOM 889 O O . TYR A 1 116 ? -7.297 -5.899 6.935 1.00 88.12 116 TYR A O 1
ATOM 897 N N . LEU A 1 117 ? -8.682 -4.244 7.535 1.00 92.62 117 LEU A N 1
ATOM 898 C CA . LEU A 1 117 ? -8.608 -3.587 6.224 1.00 92.62 117 LEU A CA 1
ATOM 899 C C . LEU A 1 117 ? -7.211 -3.020 5.957 1.00 92.62 117 LEU A C 1
ATOM 901 O O . LEU A 1 117 ? -6.753 -3.047 4.817 1.00 92.62 117 LEU A O 1
ATOM 905 N N . HIS A 1 118 ? -6.498 -2.577 6.993 1.00 94.62 118 HIS A N 1
ATOM 906 C CA . HIS A 1 118 ? -5.128 -2.098 6.834 1.00 94.62 118 HIS A CA 1
ATOM 907 C C . HIS A 1 118 ? -4.151 -3.185 6.391 1.00 94.62 118 HIS A C 1
ATOM 909 O O . HIS A 1 118 ? -3.210 -2.868 5.674 1.00 94.62 118 HIS A O 1
ATOM 915 N N . LEU A 1 119 ? -4.390 -4.462 6.712 1.00 94.50 119 LEU A N 1
ATOM 916 C CA . LEU A 1 119 ? -3.579 -5.551 6.154 1.00 94.50 119 LEU A CA 1
ATOM 917 C C . LEU A 1 119 ? -3.626 -5.547 4.621 1.00 94.50 119 LEU A C 1
ATOM 919 O O . LEU A 1 119 ? -2.594 -5.698 3.970 1.00 94.50 119 LEU A O 1
ATOM 923 N N . VAL A 1 120 ? -4.808 -5.310 4.045 1.00 97.19 120 VAL A N 1
ATOM 924 C CA . VAL A 1 120 ? -4.986 -5.203 2.590 1.00 97.19 120 VAL A CA 1
ATOM 925 C C . VAL A 1 120 ? -4.346 -3.918 2.056 1.00 97.19 120 VAL A C 1
ATOM 927 O O . VAL A 1 120 ? -3.698 -3.951 1.011 1.00 97.19 120 VAL A O 1
ATOM 930 N N . VAL A 1 121 ? -4.443 -2.801 2.789 1.00 97.00 121 VAL A N 1
ATOM 931 C CA . VAL A 1 121 ? -3.738 -1.552 2.445 1.00 97.00 121 VAL A CA 1
ATOM 932 C C . VAL A 1 121 ? -2.227 -1.787 2.361 1.00 97.00 121 VAL A C 1
ATOM 934 O O . VAL A 1 121 ? -1.625 -1.495 1.334 1.00 97.00 121 VAL A O 1
ATOM 937 N N . PHE A 1 122 ? -1.609 -2.377 3.384 1.00 97.31 122 PHE A N 1
ATOM 938 C CA . PHE A 1 122 ? -0.166 -2.631 3.395 1.00 97.31 122 PHE A CA 1
ATOM 939 C C . PHE A 1 122 ? 0.253 -3.607 2.297 1.00 97.31 122 PHE A C 1
ATOM 941 O O . PHE A 1 122 ? 1.198 -3.330 1.562 1.00 97.31 122 PHE A O 1
ATOM 948 N N . ALA A 1 123 ? -0.479 -4.714 2.144 1.00 97.56 123 ALA A N 1
ATOM 949 C CA . ALA A 1 123 ? -0.193 -5.707 1.115 1.00 97.56 123 ALA A CA 1
ATOM 950 C C . ALA A 1 123 ? -0.276 -5.105 -0.294 1.00 97.56 123 ALA A C 1
ATOM 952 O O . ALA A 1 123 ? 0.597 -5.357 -1.118 1.00 97.56 123 ALA A O 1
ATOM 953 N N . SER A 1 124 ? -1.291 -4.280 -0.562 1.00 98.00 124 SER A N 1
ATOM 954 C CA . SER A 1 124 ? -1.450 -3.613 -1.858 1.00 98.00 124 SER A CA 1
ATOM 955 C C . SER A 1 124 ? -0.363 -2.568 -2.129 1.00 98.00 124 SER A C 1
ATOM 957 O O . SER A 1 124 ? 0.132 -2.512 -3.248 1.00 98.00 124 SER A O 1
ATOM 959 N N . ILE A 1 125 ? 0.085 -1.808 -1.121 1.00 98.00 125 ILE A N 1
ATOM 960 C CA . ILE A 1 125 ? 1.216 -0.875 -1.265 1.00 98.00 125 ILE A CA 1
ATOM 961 C C . ILE A 1 125 ? 2.504 -1.622 -1.621 1.00 98.00 125 ILE A C 1
ATOM 963 O O . ILE A 1 125 ? 3.168 -1.279 -2.599 1.00 98.00 125 ILE A O 1
ATOM 967 N N . VAL A 1 126 ? 2.840 -2.661 -0.853 1.00 97.31 126 VAL A N 1
ATOM 968 C CA . VAL A 1 126 ? 4.050 -3.460 -1.091 1.00 97.31 126 VAL A CA 1
ATOM 969 C C . VAL A 1 126 ? 3.971 -4.158 -2.451 1.00 97.31 126 VAL A C 1
ATOM 971 O O . VAL A 1 126 ? 4.949 -4.167 -3.191 1.00 97.31 126 VAL A O 1
ATOM 974 N N . ALA A 1 127 ? 2.800 -4.679 -2.830 1.00 97.56 127 ALA A N 1
ATOM 975 C CA . ALA A 1 127 ? 2.592 -5.287 -4.140 1.00 97.56 127 ALA A CA 1
ATOM 976 C C . ALA A 1 127 ? 2.750 -4.281 -5.294 1.00 97.56 127 ALA A C 1
ATOM 978 O O . ALA A 1 127 ? 3.316 -4.644 -6.320 1.00 97.56 127 ALA A O 1
ATOM 979 N N . THR A 1 128 ? 2.332 -3.020 -5.129 1.00 97.56 128 THR A N 1
ATOM 980 C CA . THR A 1 128 ? 2.613 -1.954 -6.107 1.00 97.56 128 THR A CA 1
ATOM 981 C C . THR A 1 128 ? 4.118 -1.736 -6.277 1.00 97.56 128 THR A C 1
ATOM 983 O O . THR A 1 128 ? 4.601 -1.674 -7.406 1.00 97.56 128 THR A O 1
ATOM 986 N N . GLY A 1 129 ? 4.874 -1.657 -5.175 1.00 95.81 129 GLY A N 1
ATOM 987 C CA . GLY A 1 129 ? 6.335 -1.525 -5.223 1.00 95.81 129 GLY A CA 1
ATOM 988 C C . GLY A 1 129 ? 7.020 -2.728 -5.880 1.00 95.81 129 GLY A C 1
ATOM 989 O O . GLY A 1 129 ? 7.884 -2.561 -6.742 1.00 95.81 129 GLY A O 1
ATOM 990 N N . ALA A 1 130 ? 6.555 -3.942 -5.575 1.00 95.94 130 ALA A N 1
ATOM 991 C CA . ALA A 1 130 ? 7.000 -5.163 -6.241 1.00 95.94 130 ALA A CA 1
ATOM 992 C C . ALA A 1 130 ? 6.659 -5.172 -7.744 1.00 95.94 130 ALA A C 1
ATOM 994 O O . ALA A 1 130 ? 7.470 -5.615 -8.554 1.00 95.94 130 ALA A O 1
ATOM 995 N N . GLY A 1 131 ? 5.495 -4.647 -8.136 1.00 95.25 131 GLY A N 1
ATOM 996 C CA . GLY A 1 131 ? 5.111 -4.486 -9.539 1.00 95.25 131 GLY A CA 1
ATOM 997 C C . GLY A 1 131 ? 6.027 -3.522 -10.297 1.00 95.25 131 GLY A C 1
ATOM 998 O O . GLY A 1 131 ? 6.394 -3.784 -11.440 1.00 95.25 131 GLY A O 1
ATOM 999 N N . LEU A 1 132 ? 6.477 -2.441 -9.651 1.00 94.94 132 LEU A N 1
ATOM 1000 C CA . LEU A 1 132 ? 7.492 -1.551 -10.225 1.00 94.94 132 LEU A CA 1
ATOM 1001 C C . LEU A 1 132 ? 8.836 -2.279 -10.393 1.00 94.94 132 LEU A C 1
ATOM 1003 O O . LEU A 1 132 ? 9.470 -2.169 -11.436 1.00 94.94 132 LEU A O 1
ATOM 1007 N N . HIS A 1 133 ? 9.245 -3.113 -9.437 1.00 94.19 133 HIS A N 1
ATOM 1008 C CA . HIS A 1 133 ? 10.404 -3.995 -9.628 1.00 94.19 133 HIS A CA 1
ATOM 1009 C C . HIS A 1 133 ? 10.222 -4.971 -10.803 1.00 94.19 133 HIS A C 1
ATOM 1011 O O . HIS A 1 133 ? 11.140 -5.169 -11.596 1.00 94.19 133 HIS A O 1
ATOM 1017 N N . ALA A 1 134 ? 9.030 -5.551 -10.964 1.00 94.06 134 ALA A N 1
ATOM 1018 C CA . ALA A 1 134 ? 8.723 -6.418 -12.100 1.00 94.06 134 ALA A CA 1
ATOM 1019 C C . ALA A 1 134 ? 8.804 -5.666 -13.441 1.00 94.06 134 ALA A C 1
ATOM 1021 O O . ALA A 1 134 ? 9.257 -6.233 -14.437 1.00 94.06 134 ALA A O 1
ATOM 1022 N N . ALA A 1 135 ? 8.425 -4.383 -13.465 1.00 91.75 135 ALA A N 1
ATOM 1023 C CA . ALA A 1 135 ? 8.610 -3.516 -14.625 1.00 91.75 135 ALA A CA 1
ATOM 1024 C C . ALA A 1 135 ? 10.093 -3.285 -14.945 1.00 91.75 135 ALA A C 1
ATOM 1026 O O . ALA A 1 135 ? 10.467 -3.353 -16.115 1.00 91.75 135 ALA A O 1
ATOM 1027 N N . ALA A 1 136 ? 10.945 -3.112 -13.931 1.00 91.69 136 ALA A N 1
ATOM 1028 C CA . ALA A 1 136 ? 12.395 -3.036 -14.116 1.00 91.69 136 ALA A CA 1
ATOM 1029 C C . ALA A 1 136 ? 12.951 -4.302 -14.794 1.00 91.69 136 ALA A C 1
ATOM 1031 O O . ALA A 1 136 ? 13.617 -4.207 -15.823 1.00 91.69 136 ALA A O 1
ATOM 1032 N N . TYR A 1 137 ? 12.595 -5.494 -14.296 1.00 91.31 137 TYR A N 1
ATOM 1033 C CA . TYR A 1 137 ? 13.033 -6.762 -14.898 1.00 91.31 137 TYR A CA 1
ATOM 1034 C C . TYR A 1 137 ? 12.526 -6.964 -16.326 1.00 91.31 137 TYR A C 1
ATOM 1036 O O . TYR A 1 137 ? 13.220 -7.556 -17.153 1.00 91.31 137 TYR A O 1
ATOM 1044 N N . TYR A 1 138 ? 11.318 -6.487 -16.630 1.00 90.88 138 TYR A N 1
ATOM 1045 C CA . TYR A 1 138 ? 10.788 -6.516 -17.990 1.00 90.88 138 TYR A CA 1
ATOM 1046 C C . TYR A 1 138 ? 11.619 -5.653 -18.941 1.00 90.88 138 TYR A C 1
ATOM 1048 O O . TYR A 1 138 ? 11.940 -6.096 -20.043 1.00 90.88 138 TYR A O 1
ATOM 1056 N N . ILE A 1 139 ? 12.004 -4.454 -18.499 1.00 88.12 139 ILE A N 1
ATOM 1057 C CA . ILE A 1 139 ? 12.851 -3.545 -19.275 1.00 88.12 139 ILE A CA 1
ATOM 1058 C C . ILE A 1 139 ? 14.216 -4.189 -19.505 1.00 88.12 139 ILE A C 1
ATOM 1060 O O . ILE A 1 139 ? 14.658 -4.241 -20.643 1.00 88.12 139 ILE A O 1
ATOM 1064 N N . GLU A 1 140 ? 14.822 -4.789 -18.479 1.00 89.06 140 GLU A N 1
ATOM 1065 C CA . GLU A 1 140 ? 16.114 -5.489 -18.562 1.00 89.06 140 GLU A CA 1
ATOM 1066 C C . GLU A 1 140 ? 16.110 -6.788 -19.390 1.00 89.06 140 GLU A C 1
ATOM 1068 O O . GLU A 1 140 ? 17.154 -7.419 -19.521 1.00 89.06 140 GLU A O 1
ATOM 1073 N N . HIS A 1 141 ? 14.972 -7.201 -19.959 1.00 84.69 141 HIS A N 1
ATOM 1074 C CA . HIS A 1 141 ? 14.804 -8.494 -20.640 1.00 84.69 141 HIS A CA 1
ATOM 1075 C C . HIS A 1 141 ? 15.076 -9.717 -19.742 1.00 84.69 141 HIS A C 1
ATOM 1077 O O . HIS A 1 141 ? 15.413 -10.796 -20.226 1.00 84.69 141 HIS A O 1
ATOM 1083 N N . HIS A 1 142 ? 14.883 -9.566 -18.431 1.00 84.94 142 HIS A N 1
ATOM 1084 C CA . HIS A 1 142 ? 15.014 -10.626 -17.425 1.00 84.94 142 HIS A CA 1
ATOM 1085 C C . HIS A 1 142 ? 13.656 -11.147 -16.921 1.00 84.94 142 HIS A C 1
ATOM 1087 O O . HIS A 1 142 ? 13.593 -11.879 -15.934 1.00 84.94 142 HIS A O 1
ATOM 1093 N N . SER A 1 143 ? 12.558 -10.761 -17.574 1.00 86.44 143 SER A N 1
ATOM 1094 C CA . SER A 1 143 ? 11.200 -11.163 -17.211 1.00 86.44 143 SER A CA 1
ATOM 1095 C C . SER A 1 143 ? 10.570 -12.033 -18.292 1.00 86.44 143 SER A C 1
ATOM 1097 O O . SER A 1 143 ? 10.590 -11.685 -19.468 1.00 86.44 143 SER A O 1
ATOM 1099 N N . GLU A 1 144 ? 9.926 -13.118 -17.867 1.00 87.81 144 GLU A N 1
ATOM 1100 C CA . GLU A 1 144 ? 9.064 -13.964 -18.708 1.00 87.81 144 GLU A CA 1
ATOM 1101 C C . GLU A 1 144 ? 7.650 -13.365 -18.879 1.00 87.81 144 GLU A C 1
ATOM 1103 O O . GLU A 1 144 ? 6.783 -13.939 -19.542 1.00 87.81 144 GLU A O 1
ATOM 1108 N N . LEU A 1 145 ? 7.366 -12.226 -18.232 1.00 89.06 145 LEU A N 1
ATOM 1109 C CA . LEU A 1 145 ? 6.057 -11.582 -18.295 1.00 89.06 145 LEU A CA 1
ATOM 1110 C C . LEU A 1 145 ? 5.855 -10.868 -19.633 1.00 89.06 145 LEU A C 1
ATOM 1112 O O . LEU A 1 145 ? 6.722 -10.155 -20.131 1.00 89.06 145 LEU A O 1
ATOM 1116 N N . SER A 1 146 ? 4.643 -10.987 -20.178 1.00 93.25 146 SER A N 1
ATOM 1117 C CA . SER A 1 146 ? 4.202 -10.124 -21.278 1.00 93.25 146 SER A CA 1
ATOM 1118 C C . SER A 1 146 ? 4.057 -8.669 -20.815 1.00 93.25 146 SER A C 1
ATOM 1120 O O . SER A 1 146 ? 3.788 -8.414 -19.643 1.00 93.25 146 SER A O 1
ATOM 1122 N N . SER A 1 147 ? 4.126 -7.711 -21.745 1.00 90.81 147 SER A N 1
ATOM 1123 C CA . SER A 1 147 ? 3.923 -6.280 -21.450 1.00 90.81 147 SER A CA 1
ATOM 1124 C C . SER A 1 147 ? 2.637 -6.007 -20.653 1.00 90.81 147 SER A C 1
ATOM 1126 O O . SER A 1 147 ? 2.659 -5.292 -19.651 1.00 90.81 147 SER A O 1
ATOM 1128 N N . VAL A 1 148 ? 1.522 -6.636 -21.047 1.00 94.44 148 VAL A N 1
ATOM 1129 C CA . VAL A 1 148 ? 0.228 -6.489 -20.360 1.00 94.44 148 VAL A CA 1
ATOM 1130 C C . VAL A 1 148 ? 0.296 -7.042 -18.938 1.00 94.44 148 VAL A C 1
ATOM 1132 O O . VAL A 1 148 ? -0.207 -6.411 -18.010 1.00 94.44 148 VAL A O 1
ATOM 1135 N N . ALA A 1 149 ? 0.939 -8.198 -18.754 1.00 93.94 149 ALA A N 1
ATOM 1136 C CA . ALA A 1 149 ? 1.104 -8.794 -17.435 1.00 93.94 149 ALA A CA 1
ATOM 1137 C C . ALA A 1 149 ? 1.976 -7.912 -16.527 1.00 93.94 149 ALA A C 1
ATOM 1139 O O . ALA A 1 149 ? 1.609 -7.695 -15.376 1.00 93.94 149 ALA A O 1
ATOM 1140 N N . THR A 1 150 ? 3.058 -7.331 -17.052 1.00 93.88 150 THR A N 1
ATOM 1141 C CA . THR A 1 150 ? 3.915 -6.381 -16.329 1.00 93.88 150 THR A CA 1
ATOM 1142 C C . THR A 1 150 ? 3.121 -5.169 -15.848 1.00 93.88 150 THR A C 1
ATOM 1144 O O . THR A 1 150 ? 3.154 -4.846 -14.664 1.00 93.88 150 THR A O 1
ATOM 1147 N N . VAL A 1 151 ? 2.329 -4.537 -16.718 1.00 94.19 151 VAL A N 1
ATOM 1148 C CA . VAL A 1 151 ? 1.476 -3.401 -16.323 1.00 94.19 151 VAL A CA 1
ATOM 1149 C C . VAL A 1 151 ? 0.445 -3.818 -15.268 1.00 94.19 151 VAL A C 1
ATOM 1151 O O . VAL A 1 151 ? 0.216 -3.093 -14.296 1.00 94.19 151 VAL A O 1
ATOM 1154 N N . ALA A 1 152 ? -0.145 -5.007 -15.407 1.00 96.44 152 ALA A N 1
ATOM 1155 C CA . ALA A 1 152 ? -1.116 -5.529 -14.450 1.00 96.44 152 ALA A CA 1
ATOM 1156 C C . ALA A 1 152 ? -0.527 -5.716 -13.040 1.00 96.44 152 ALA A C 1
ATOM 1158 O O . ALA A 1 152 ? -1.254 -5.527 -12.064 1.00 96.44 152 ALA A O 1
ATOM 1159 N N . THR A 1 153 ? 0.776 -6.008 -12.917 1.00 96.06 153 THR A N 1
ATOM 1160 C CA . THR A 1 153 ? 1.446 -6.123 -11.606 1.00 96.06 153 THR A CA 1
ATOM 1161 C C . THR A 1 153 ? 1.464 -4.819 -10.808 1.00 96.06 153 THR A C 1
ATOM 1163 O O . THR A 1 153 ? 1.571 -4.870 -9.590 1.00 96.06 153 THR A O 1
ATOM 1166 N N . VAL A 1 154 ? 1.310 -3.663 -11.460 1.00 96.06 154 VAL A N 1
ATOM 1167 C CA . VAL A 1 154 ? 1.217 -2.351 -10.799 1.00 96.06 154 VAL A CA 1
ATOM 1168 C C . VAL A 1 154 ? -0.241 -1.914 -10.684 1.00 96.06 154 VAL A C 1
ATOM 1170 O O . VAL A 1 154 ? -0.704 -1.535 -9.610 1.00 96.06 154 VAL A O 1
ATOM 1173 N N . VAL A 1 155 ? -0.999 -1.997 -11.781 1.00 96.69 155 VAL A N 1
ATOM 1174 C CA . VAL A 1 155 ? -2.368 -1.462 -11.849 1.00 96.69 155 VAL A CA 1
ATOM 1175 C C . VAL A 1 155 ? -3.325 -2.208 -10.921 1.00 96.69 155 VAL A C 1
ATOM 1177 O O . VAL A 1 155 ? -4.152 -1.571 -10.268 1.00 96.69 155 VAL A O 1
ATOM 1180 N N . ILE A 1 156 ? -3.220 -3.539 -10.825 1.00 97.88 156 ILE A N 1
ATOM 1181 C CA . ILE A 1 156 ? -4.119 -4.328 -9.972 1.00 97.88 156 ILE A CA 1
ATOM 1182 C C . ILE A 1 156 ? -3.901 -3.983 -8.489 1.00 97.88 156 ILE A C 1
ATOM 1184 O O . ILE A 1 156 ? -4.884 -3.619 -7.839 1.00 97.88 156 ILE A O 1
ATOM 1188 N N . PRO A 1 157 ? -2.670 -4.016 -7.935 1.00 98.00 157 PRO A N 1
ATOM 1189 C CA . PRO A 1 157 ? -2.434 -3.588 -6.558 1.00 98.00 157 PRO A CA 1
ATOM 1190 C C . PRO A 1 157 ? -2.864 -2.152 -6.269 1.00 98.00 157 PRO A C 1
ATOM 1192 O O . PRO A 1 157 ? -3.510 -1.917 -5.251 1.00 98.00 157 PRO A O 1
ATOM 1195 N N . VAL A 1 158 ? -2.606 -1.206 -7.176 1.00 98.00 158 VAL A N 1
ATOM 1196 C CA . VAL A 1 158 ? -3.071 0.183 -7.022 1.00 98.00 158 VAL A CA 1
ATOM 1197 C C . VAL A 1 158 ? -4.600 0.251 -6.975 1.00 98.00 158 VAL A C 1
ATOM 1199 O O . VAL A 1 158 ? -5.161 0.937 -6.121 1.00 98.00 158 VAL A O 1
ATOM 1202 N N . GLY A 1 159 ? -5.297 -0.494 -7.836 1.00 97.62 159 GLY A N 1
ATOM 1203 C CA . GLY A 1 159 ? -6.757 -0.584 -7.814 1.00 97.62 159 GLY A CA 1
ATOM 1204 C C . GLY A 1 159 ? -7.291 -1.170 -6.504 1.00 97.62 159 GLY A C 1
ATOM 1205 O O . GLY A 1 159 ? -8.222 -0.621 -5.915 1.00 97.62 159 GLY A O 1
ATOM 1206 N N . VAL A 1 160 ? -6.664 -2.240 -6.005 1.00 98.25 160 VAL A N 1
ATOM 1207 C CA . VAL A 1 160 ? -6.989 -2.841 -4.700 1.00 98.25 160 VAL A CA 1
ATOM 1208 C C . VAL A 1 160 ? -6.748 -1.846 -3.569 1.00 98.25 160 VAL A C 1
ATOM 1210 O O . VAL A 1 160 ? -7.593 -1.726 -2.683 1.00 98.25 160 VAL A O 1
ATOM 1213 N N . TYR A 1 161 ? -5.646 -1.100 -3.612 1.00 97.69 161 TYR A N 1
ATOM 1214 C CA . TYR A 1 161 ? -5.320 -0.061 -2.642 1.00 97.69 161 TYR A CA 1
ATOM 1215 C C . TYR A 1 161 ? -6.407 1.021 -2.596 1.00 97.69 161 TYR A C 1
ATOM 1217 O O . TYR A 1 161 ? -6.987 1.263 -1.536 1.00 97.69 161 TYR A O 1
ATOM 1225 N N . VAL A 1 162 ? -6.746 1.620 -3.744 1.00 96.19 162 VAL A N 1
ATOM 1226 C CA . VAL A 1 162 ? -7.766 2.679 -3.837 1.00 96.19 162 VAL A CA 1
ATOM 1227 C C . VAL A 1 162 ? -9.123 2.167 -3.358 1.00 96.19 162 VAL A C 1
ATOM 1229 O O . VAL A 1 162 ? -9.777 2.817 -2.541 1.00 96.19 162 VAL A O 1
ATOM 1232 N N . LEU A 1 163 ? -9.530 0.976 -3.810 1.00 95.75 163 LEU A N 1
ATOM 1233 C CA . LEU A 1 163 ? -10.782 0.351 -3.390 1.00 95.75 163 LEU A CA 1
ATOM 1234 C C . LEU A 1 163 ? -10.809 0.105 -1.878 1.00 95.75 163 LEU A C 1
ATOM 1236 O O . LEU A 1 163 ? -11.813 0.373 -1.223 1.00 95.75 163 LEU A O 1
ATOM 1240 N N . THR A 1 164 ? -9.705 -0.371 -1.307 1.00 94.94 164 THR A N 1
ATOM 1241 C CA . THR A 1 164 ? -9.607 -0.660 0.127 1.00 94.94 164 THR A CA 1
ATOM 1242 C C . THR A 1 164 ? -9.653 0.616 0.958 1.00 94.94 164 THR A C 1
ATOM 1244 O O . THR A 1 164 ? -10.379 0.656 1.948 1.00 94.94 164 THR A O 1
ATOM 1247 N N . VAL A 1 165 ? -8.950 1.679 0.551 1.00 92.88 165 VAL A N 1
ATOM 1248 C CA . VAL A 1 165 ? -9.018 2.989 1.223 1.00 92.88 165 VAL A CA 1
ATOM 1249 C C . VAL A 1 165 ? -10.435 3.558 1.156 1.00 92.88 165 VAL A C 1
ATOM 1251 O O . VAL A 1 165 ? -10.955 4.043 2.162 1.00 92.88 165 VAL A O 1
ATOM 1254 N N . TYR A 1 166 ? -11.108 3.424 0.012 1.00 91.12 166 TYR A N 1
ATOM 1255 C CA . TYR A 1 166 ? -12.507 3.816 -0.132 1.00 91.12 166 TYR A CA 1
ATOM 1256 C C . TYR A 1 166 ? -13.441 3.006 0.781 1.00 91.12 166 TYR A C 1
ATOM 1258 O O . TYR A 1 166 ? -14.284 3.577 1.477 1.00 91.12 166 TYR A O 1
ATOM 1266 N N . ILE A 1 167 ? -13.279 1.680 0.832 1.00 91.12 167 ILE A N 1
ATOM 1267 C CA . ILE A 1 167 ? -14.054 0.812 1.726 1.00 91.12 167 ILE A CA 1
ATOM 1268 C C . ILE A 1 167 ? -13.803 1.208 3.179 1.00 91.12 167 ILE A C 1
ATOM 1270 O O . ILE A 1 167 ? -14.764 1.382 3.929 1.00 91.12 167 ILE A O 1
ATOM 1274 N N . LEU A 1 168 ? -12.545 1.417 3.566 1.00 90.19 168 LEU A N 1
ATOM 1275 C CA . LEU A 1 168 ? -12.171 1.849 4.906 1.00 90.19 168 LEU A CA 1
ATOM 1276 C C . LEU A 1 168 ? -12.874 3.155 5.269 1.00 90.19 168 LEU A C 1
ATOM 1278 O O . LEU A 1 168 ? -13.544 3.223 6.300 1.00 90.19 168 LEU A O 1
ATOM 1282 N N . TYR A 1 169 ? -12.830 4.147 4.380 1.00 85.81 169 TYR A N 1
ATOM 1283 C CA . TYR A 1 169 ? -13.570 5.389 4.556 1.00 85.81 169 TYR A CA 1
ATOM 1284 C C . TYR A 1 169 ? -15.075 5.144 4.724 1.00 85.81 169 TYR A C 1
ATOM 1286 O O . TYR A 1 169 ? -15.675 5.631 5.681 1.00 85.81 169 TYR A O 1
ATOM 1294 N N . SER A 1 170 ? -15.692 4.345 3.852 1.00 85.81 170 SER A N 1
ATOM 1295 C CA . SER A 1 170 ? -17.136 4.085 3.889 1.00 85.81 170 SER A CA 1
ATOM 1296 C C . SER A 1 170 ? -17.591 3.400 5.185 1.00 85.81 170 SER A C 1
ATOM 1298 O O . SER A 1 170 ? -18.596 3.793 5.790 1.00 85.81 170 SER A O 1
ATOM 1300 N N . VAL A 1 171 ? -16.813 2.422 5.660 1.00 85.31 171 VAL A N 1
ATOM 1301 C CA . VAL A 1 171 ? -17.072 1.653 6.882 1.00 85.31 171 VAL A CA 1
ATOM 1302 C C . VAL A 1 171 ? -16.904 2.529 8.121 1.00 85.31 171 VAL A C 1
ATOM 1304 O O . VAL A 1 171 ? -17.639 2.350 9.098 1.00 85.31 171 VAL A O 1
ATOM 1307 N N . MET A 1 172 ? -15.966 3.476 8.085 1.00 80.44 172 MET A N 1
ATOM 1308 C CA . MET A 1 172 ? -15.674 4.372 9.200 1.00 80.44 172 MET A CA 1
ATOM 1309 C C . MET A 1 172 ? -16.599 5.600 9.252 1.00 80.44 172 MET A C 1
ATOM 1311 O O . MET A 1 172 ? -17.065 5.963 10.333 1.00 80.44 1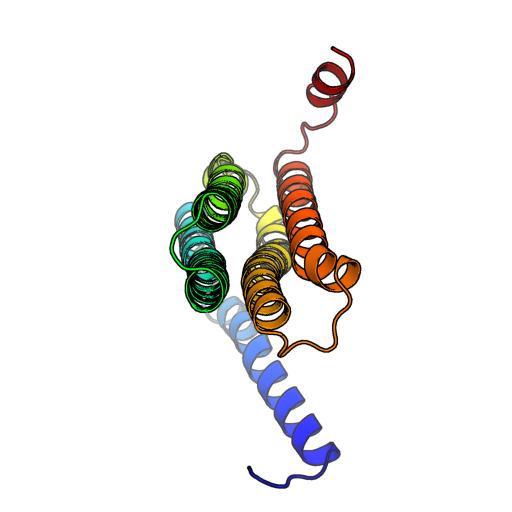72 MET A O 1
ATOM 1315 N N . ALA A 1 173 ? -16.921 6.217 8.112 1.00 73.00 173 ALA A N 1
ATOM 1316 C CA . ALA A 1 173 ? -17.646 7.488 8.049 1.00 73.00 173 ALA A CA 1
ATOM 1317 C C . ALA A 1 173 ? -19.183 7.353 8.029 1.00 73.00 173 ALA A C 1
ATOM 1319 O O . ALA A 1 173 ? -19.875 8.284 8.438 1.00 73.00 173 ALA A O 1
ATOM 1320 N N . ARG A 1 174 ? -19.755 6.224 7.573 1.00 62.50 174 ARG A N 1
ATOM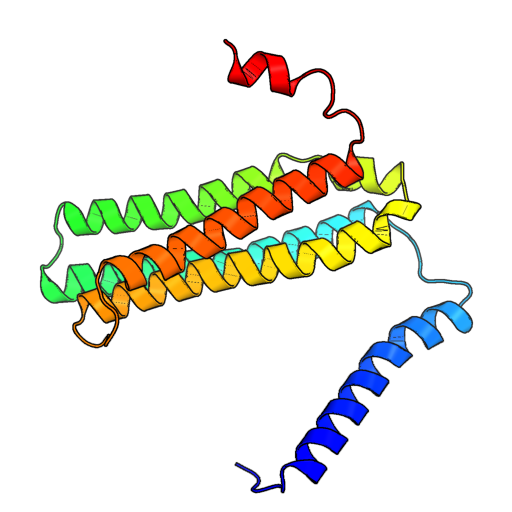 1321 C CA . ARG A 1 174 ? -21.216 5.995 7.403 1.00 62.50 174 ARG A CA 1
ATOM 1322 C C . ARG A 1 174 ? -22.007 7.060 6.595 1.00 62.50 174 ARG A C 1
ATOM 1324 O O . ARG A 1 174 ? -23.209 6.880 6.426 1.00 62.50 174 ARG A O 1
ATOM 1331 N N . SER A 1 175 ? -21.398 8.122 6.053 1.00 55.12 175 SER A N 1
ATOM 1332 C CA . SER A 1 175 ? -22.088 9.256 5.393 1.00 55.12 175 SER A CA 1
ATOM 1333 C C . SER A 1 175 ? -22.064 9.241 3.855 1.00 55.12 175 SER A C 1
ATOM 1335 O O . SER A 1 175 ? -22.471 10.213 3.218 1.00 55.12 175 SER A O 1
ATOM 1337 N N . VAL A 1 176 ? -21.646 8.134 3.234 1.00 52.09 176 VAL A N 1
ATOM 1338 C CA . VAL A 1 176 ? -21.402 8.039 1.778 1.00 52.09 176 VAL A CA 1
ATOM 1339 C C . VAL A 1 176 ? -22.668 8.207 0.911 1.00 52.09 176 VAL A C 1
ATOM 1341 O O . VAL A 1 176 ? -22.566 8.400 -0.294 1.00 52.09 176 VAL A O 1
ATOM 1344 N N . ALA A 1 177 ? -23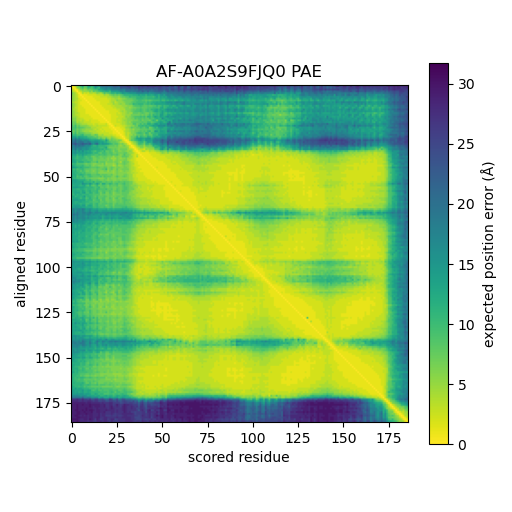.876 8.233 1.479 1.00 51.69 177 ALA A N 1
ATOM 1345 C CA . ALA A 1 177 ? -25.100 8.252 0.674 1.00 51.69 177 ALA A CA 1
ATOM 1346 C C . ALA A 1 177 ? -25.449 9.596 -0.005 1.00 51.69 177 ALA A C 1
ATOM 1348 O O . ALA A 1 177 ? -26.286 9.584 -0.901 1.00 51.69 177 ALA A O 1
ATOM 1349 N N . ARG A 1 178 ? -24.884 10.753 0.387 1.00 49.22 178 ARG A N 1
ATOM 1350 C CA . ARG A 1 178 ? -25.351 12.055 -0.161 1.00 49.22 178 ARG A CA 1
ATOM 1351 C C . ARG A 1 178 ? -24.344 12.875 -0.960 1.00 49.22 178 ARG A C 1
ATOM 1353 O O . ARG A 1 178 ? -24.781 13.661 -1.789 1.00 49.22 178 ARG A O 1
ATOM 1360 N N . LEU A 1 179 ? -23.037 12.714 -0.752 1.00 51.88 179 LEU A N 1
ATOM 1361 C CA . LEU A 1 179 ? -22.057 13.629 -1.360 1.00 51.88 179 LEU A CA 1
ATOM 1362 C C . LEU A 1 179 ? -21.411 13.101 -2.651 1.00 51.88 179 LEU A C 1
ATOM 1364 O O . LEU A 1 179 ? -21.122 13.902 -3.530 1.00 51.88 179 LEU A O 1
ATOM 1368 N N . HIS A 1 180 ? -21.259 11.784 -2.836 1.00 52.31 180 HIS A N 1
ATOM 1369 C CA . HIS A 1 180 ? -20.524 11.252 -3.997 1.00 52.31 180 HIS A CA 1
ATOM 1370 C C . HIS A 1 180 ? -21.359 11.020 -5.263 1.00 52.31 180 HIS A C 1
ATOM 1372 O O . HIS A 1 180 ? -20.795 11.020 -6.353 1.00 52.31 180 HIS A O 1
ATOM 1378 N N . VAL A 1 181 ? -22.688 10.893 -5.161 1.00 50.84 181 VAL A N 1
ATOM 1379 C CA . VAL A 1 181 ? -23.553 10.821 -6.359 1.00 50.84 181 VAL A CA 1
ATOM 1380 C C . VAL A 1 181 ? -23.524 12.145 -7.135 1.00 50.84 181 VAL A C 1
ATOM 1382 O O . VAL A 1 181 ? -23.608 12.139 -8.355 1.00 50.84 181 VAL A O 1
ATOM 1385 N N . LEU A 1 182 ? -23.321 13.276 -6.452 1.00 47.78 182 LEU A N 1
ATOM 1386 C CA . LEU A 1 182 ? -23.220 14.590 -7.092 1.00 47.78 182 LEU A CA 1
ATOM 1387 C C . LEU A 1 182 ? -21.885 14.816 -7.817 1.00 47.78 182 LEU A C 1
ATOM 1389 O O . LEU A 1 182 ? -21.867 15.559 -8.784 1.00 47.78 182 LEU A O 1
ATOM 1393 N N . SER A 1 183 ? -20.790 14.171 -7.403 1.00 50.75 183 SER A N 1
ATOM 1394 C CA . SER A 1 183 ? -19.457 14.364 -8.011 1.00 50.75 183 SER A CA 1
ATOM 1395 C C . SER A 1 183 ? -19.195 13.487 -9.239 1.00 50.75 183 SER A C 1
ATOM 1397 O O . SER A 1 183 ? -18.223 13.709 -9.945 1.00 50.75 183 SER A O 1
ATOM 1399 N N . VAL A 1 184 ? -20.015 12.455 -9.456 1.00 50.81 184 VAL A N 1
ATOM 1400 C CA . VAL A 1 184 ? -19.930 11.557 -10.625 1.00 50.81 184 VAL A CA 1
ATOM 1401 C C . VAL A 1 184 ? -20.899 11.993 -11.736 1.00 50.81 184 VAL A C 1
ATOM 1403 O O . VAL A 1 184 ? -20.797 11.523 -12.864 1.00 50.81 184 VAL A O 1
ATOM 1406 N N . VAL A 1 185 ? -21.841 12.893 -11.427 1.00 47.09 185 VAL A N 1
ATOM 1407 C CA . VAL A 1 185 ? -22.916 13.338 -12.336 1.00 47.09 185 VAL A CA 1
ATOM 1408 C C . VAL A 1 185 ? -22.754 14.806 -12.786 1.00 47.09 185 VAL A C 1
ATOM 1410 O O . VAL A 1 185 ? -23.457 15.231 -13.700 1.00 47.09 185 VAL A O 1
ATOM 1413 N N . LEU A 1 186 ? -21.821 15.565 -12.200 1.00 38.81 186 LEU A N 1
ATOM 1414 C CA . LEU A 1 186 ? -21.418 16.919 -12.624 1.00 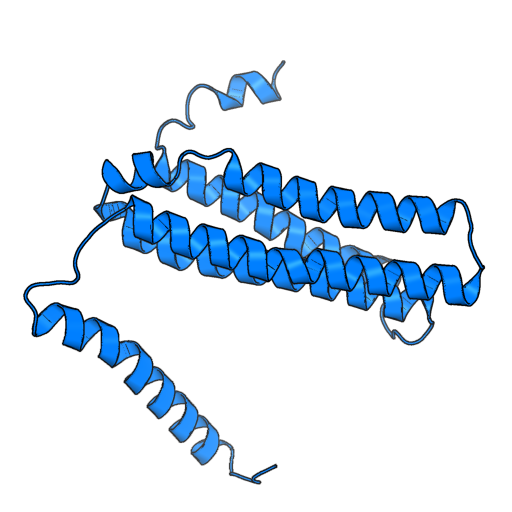38.81 186 LEU A CA 1
ATOM 1415 C C . LEU A 1 186 ? -20.021 16.888 -13.241 1.00 38.81 186 LEU A C 1
ATOM 1417 O O . LEU A 1 186 ? -19.834 17.588 -14.259 1.00 38.81 186 LEU A O 1
#

Solvent-accessible surface area (backbone atoms only — not comparable to full-atom values): 9937 Å² total; per-residue (Å²): 132,86,91,65,54,70,71,55,50,52,51,51,51,52,51,52,52,49,56,59,59,44,49,60,57,49,48,41,71,74,62,87,41,72,89,86,50,40,54,64,52,44,47,52,54,49,53,50,46,54,57,33,41,47,37,21,51,51,11,23,50,45,29,29,51,31,43,30,71,74,70,40,94,43,73,66,32,53,49,44,43,51,50,31,49,49,48,40,50,49,52,51,49,67,62,66,74,53,70,58,32,64,49,39,59,77,37,62,85,47,51,63,59,54,58,60,52,45,55,52,40,47,52,18,39,38,39,26,8,51,13,31,37,47,41,16,32,44,69,64,70,73,42,95,59,51,73,66,56,35,52,44,39,29,52,51,23,48,52,52,26,55,52,44,54,50,49,52,46,47,74,66,65,73,61,68,88,71,65,57,69,58,69,78,75,108